Protein AF-A0A371E617-F1 (afdb_monomer)

Structure (mmCIF, N/CA/C/O backbone):
data_AF-A0A371E617-F1
#
_entry.id   AF-A0A371E617-F1
#
loop_
_atom_site.group_PDB
_atom_site.id
_atom_site.type_symbol
_atom_site.label_atom_id
_atom_site.label_alt_id
_atom_site.label_comp_id
_atom_site.label_asym_id
_atom_site.label_entity_id
_atom_site.label_seq_id
_atom_site.pdbx_PDB_ins_code
_atom_site.Cartn_x
_atom_site.Cartn_y
_atom_site.Cartn_z
_atom_site.occupancy
_atom_site.B_iso_or_equiv
_atom_site.auth_seq_id
_atom_site.auth_comp_id
_atom_site.auth_asym_id
_atom_site.auth_atom_id
_atom_site.pdbx_PDB_model_num
ATOM 1 N N . MET A 1 1 ? -6.688 -4.115 10.488 1.00 27.88 1 MET A N 1
ATOM 2 C CA . MET A 1 1 ? -8.108 -4.407 10.245 1.00 27.88 1 MET A CA 1
ATOM 3 C C . MET A 1 1 ? -8.834 -4.242 11.577 1.00 27.88 1 MET A C 1
ATOM 5 O O . MET A 1 1 ? -8.619 -5.060 12.450 1.00 27.88 1 MET A O 1
ATOM 9 N N . ILE A 1 2 ? -9.616 -3.176 11.785 1.00 31.02 2 ILE A N 1
ATOM 10 C CA . ILE A 1 2 ? -10.783 -3.305 12.673 1.00 31.02 2 ILE A CA 1
ATOM 11 C C . ILE A 1 2 ? -11.879 -3.696 11.700 1.00 31.02 2 ILE A C 1
ATOM 13 O O . ILE A 1 2 ? -12.587 -2.852 11.160 1.00 31.02 2 ILE A O 1
ATOM 17 N N . ALA A 1 3 ? -11.879 -4.974 11.326 1.00 32.50 3 ALA A N 1
ATOM 18 C CA . ALA A 1 3 ? -13.060 -5.527 10.713 1.00 32.50 3 ALA A CA 1
ATOM 19 C C . ALA A 1 3 ? -14.080 -5.504 11.842 1.00 32.50 3 ALA A C 1
ATOM 21 O O . ALA A 1 3 ? -13.987 -6.278 12.791 1.00 32.50 3 ALA A O 1
ATOM 22 N N . LEU A 1 4 ? -15.051 -4.603 11.740 1.00 39.31 4 LEU A N 1
ATOM 23 C CA . LEU A 1 4 ? -16.402 -5.047 12.024 1.00 39.31 4 LEU A CA 1
ATOM 24 C C . LEU A 1 4 ? -16.616 -6.200 11.053 1.00 39.31 4 LEU A C 1
ATOM 26 O O . LEU A 1 4 ? -16.838 -5.987 9.863 1.00 39.31 4 LEU A O 1
ATOM 30 N N . ILE A 1 5 ? -16.345 -7.411 11.536 1.00 36.19 5 ILE A N 1
ATOM 31 C CA . ILE A 1 5 ? -16.699 -8.618 10.821 1.00 36.19 5 ILE A CA 1
ATOM 32 C C . ILE A 1 5 ? -18.219 -8.544 10.785 1.00 36.19 5 ILE A C 1
ATOM 34 O O . ILE A 1 5 ? -18.868 -8.790 11.803 1.00 36.19 5 ILE A O 1
ATOM 38 N N . ASP A 1 6 ? -18.782 -8.145 9.648 1.00 40.84 6 ASP A N 1
ATOM 39 C CA . ASP A 1 6 ? -20.159 -8.493 9.334 1.00 40.84 6 ASP A CA 1
ATOM 40 C C . ASP A 1 6 ? -20.170 -10.015 9.176 1.00 40.84 6 ASP A C 1
ATOM 42 O O . ASP A 1 6 ? -19.957 -10.575 8.104 1.00 40.84 6 ASP A O 1
ATOM 46 N N . SER A 1 7 ? -20.209 -10.697 10.318 1.00 41.19 7 SER A N 1
ATOM 47 C CA . SER A 1 7 ? -20.079 -12.148 10.420 1.00 41.19 7 SER A CA 1
ATOM 48 C C . SER A 1 7 ? -21.397 -12.845 10.099 1.00 41.19 7 SER A C 1
ATOM 50 O O . SER A 1 7 ? -21.484 -14.063 10.233 1.00 41.19 7 SER A O 1
ATOM 52 N N . GLY A 1 8 ? -22.443 -12.083 9.749 1.00 41.62 8 GLY A N 1
ATOM 53 C CA . GLY A 1 8 ? -23.817 -12.566 9.813 1.00 41.62 8 GLY A CA 1
ATOM 54 C C . GLY A 1 8 ? -24.224 -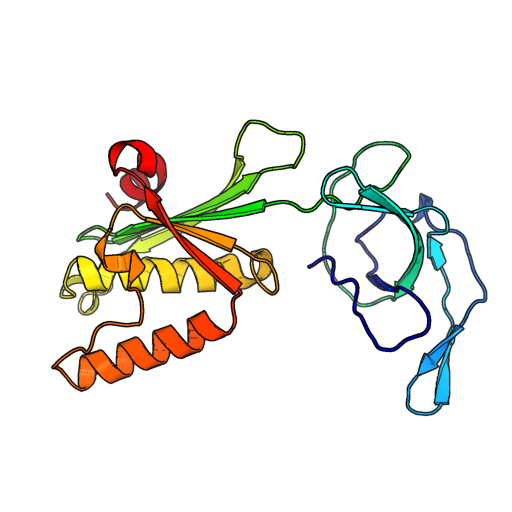13.002 11.227 1.00 41.62 8 GLY A C 1
ATOM 55 O O . GLY A 1 8 ? -25.240 -13.675 11.373 1.00 41.62 8 GLY A O 1
ATOM 56 N N . ALA A 1 9 ? -23.434 -12.673 12.260 1.00 49.09 9 ALA A N 1
ATOM 57 C CA . ALA A 1 9 ? -23.761 -12.955 13.648 1.00 49.09 9 ALA A CA 1
ATOM 58 C C . ALA A 1 9 ? -24.529 -11.781 14.257 1.00 49.09 9 ALA A C 1
ATOM 60 O O . ALA A 1 9 ? -24.217 -10.618 14.004 1.00 49.09 9 ALA A O 1
ATOM 61 N N . ASP A 1 10 ? -25.465 -12.095 15.149 1.00 54.47 10 ASP A N 1
ATOM 62 C CA . ASP A 1 10 ? -26.293 -11.120 15.869 1.00 54.47 10 ASP A CA 1
ATOM 63 C C . ASP A 1 10 ? -25.495 -10.173 16.803 1.00 54.47 10 ASP A C 1
ATOM 65 O O . ASP A 1 10 ? -26.081 -9.337 17.493 1.00 54.47 10 ASP A O 1
ATOM 69 N N . ILE A 1 11 ? -24.160 -10.309 16.886 1.00 62.66 11 ILE A N 1
ATOM 70 C CA . ILE A 1 11 ? -23.292 -9.636 17.864 1.00 62.66 11 ILE A CA 1
ATOM 71 C C . ILE A 1 11 ? -21.967 -9.182 17.225 1.00 62.66 11 ILE A C 1
ATOM 73 O O . ILE A 1 11 ? -21.301 -9.944 16.527 1.00 62.66 11 ILE A O 1
ATOM 77 N N . ASN A 1 12 ? -21.532 -7.954 17.544 1.00 66.44 12 ASN A N 1
ATOM 78 C CA . ASN A 1 12 ? -20.222 -7.430 17.144 1.00 66.44 12 ASN A CA 1
ATOM 79 C C . ASN A 1 12 ? -19.090 -8.051 17.982 1.00 66.44 12 ASN A C 1
ATOM 81 O O . ASN A 1 12 ? -19.120 -7.995 19.214 1.00 66.44 12 ASN A O 1
ATOM 85 N N . CYS A 1 13 ? -18.045 -8.559 17.329 1.00 65.81 13 CYS A N 1
ATOM 86 C CA . CYS A 1 13 ? -16.904 -9.213 17.979 1.00 65.81 13 CYS A CA 1
ATOM 87 C C . CYS A 1 13 ? -15.601 -8.408 17.814 1.00 65.81 13 CYS A C 1
ATOM 89 O O . CYS A 1 13 ? -15.377 -7.784 16.779 1.00 65.81 13 CYS A O 1
ATOM 91 N N . ILE A 1 14 ? -14.732 -8.440 18.828 1.00 67.56 14 ILE A N 1
ATOM 92 C CA . ILE A 1 14 ? -13.380 -7.856 18.844 1.00 67.56 14 ILE A CA 1
ATOM 93 C C . ILE A 1 14 ? -12.396 -8.927 19.317 1.00 67.56 14 ILE A C 1
ATOM 95 O O . ILE A 1 14 ? -12.681 -9.674 20.250 1.00 67.56 14 ILE A O 1
ATOM 99 N N . GLN A 1 15 ? -11.219 -8.977 18.700 1.00 60.12 15 GLN A N 1
ATOM 100 C CA . GLN A 1 15 ? -10.139 -9.874 19.107 1.00 60.12 15 GLN A CA 1
ATOM 101 C C . GLN A 1 15 ? -9.426 -9.431 20.394 1.00 60.12 15 GLN A C 1
ATOM 103 O O . GLN A 1 15 ? -9.294 -8.240 20.700 1.00 60.12 15 GLN A O 1
ATOM 108 N N . GLU A 1 16 ? -8.930 -10.407 21.151 1.00 53.91 16 GLU A N 1
ATOM 109 C CA . GLU A 1 16 ? -8.138 -10.159 22.355 1.00 53.91 16 GLU A CA 1
ATOM 110 C C . GLU A 1 16 ? -6.816 -9.440 22.040 1.00 53.91 16 GLU A C 1
ATOM 112 O O . GLU A 1 16 ? -6.147 -9.728 21.053 1.00 53.91 16 GLU A O 1
ATOM 117 N N . GLY A 1 17 ? -6.438 -8.475 22.887 1.00 50.47 17 GLY A N 1
ATOM 118 C CA . GLY A 1 17 ? -5.237 -7.648 22.705 1.00 50.47 17 GLY A CA 1
ATOM 119 C C . GLY A 1 17 ? -5.492 -6.286 22.052 1.00 50.47 17 GLY A C 1
ATOM 120 O O . GLY A 1 17 ? -4.670 -5.383 22.207 1.00 50.47 17 GLY A O 1
ATOM 121 N N . LEU A 1 18 ? -6.664 -6.089 21.432 1.00 54.03 18 LEU A N 1
ATOM 122 C CA . LEU A 1 18 ? -7.056 -4.802 20.844 1.00 54.03 18 LEU A CA 1
ATOM 123 C C . LEU A 1 18 ? -7.475 -3.755 21.879 1.00 54.03 18 LEU A C 1
ATOM 125 O O . LEU A 1 18 ? -7.510 -2.564 21.584 1.00 54.03 18 LEU A O 1
ATOM 129 N N . ILE A 1 19 ? -7.852 -4.166 23.083 1.00 59.84 19 ILE A N 1
ATOM 130 C CA . ILE A 1 19 ? -8.318 -3.269 24.141 1.00 59.84 19 ILE A CA 1
ATOM 131 C C . ILE A 1 19 ? -7.817 -3.827 25.475 1.00 59.84 19 ILE A C 1
ATOM 133 O O . ILE A 1 19 ? -7.940 -5.033 25.699 1.00 59.84 19 ILE A O 1
ATOM 137 N N . PRO A 1 20 ? -7.275 -2.999 26.388 1.00 62.50 20 PRO A N 1
ATOM 138 C CA . PRO A 1 20 ? -6.893 -3.470 27.713 1.00 62.50 20 PRO A CA 1
ATOM 139 C C . PRO A 1 20 ? -8.068 -4.126 28.452 1.00 62.50 20 PRO A C 1
ATOM 141 O O . PRO A 1 20 ? -9.158 -3.557 28.519 1.00 62.50 20 PRO A O 1
ATOM 144 N N . THR A 1 21 ? -7.826 -5.278 29.080 1.00 63.72 21 THR A N 1
ATOM 145 C CA . THR A 1 21 ? -8.848 -6.095 29.768 1.00 63.72 21 THR A CA 1
ATOM 146 C C . THR A 1 21 ? -9.665 -5.327 30.814 1.00 63.72 21 THR A C 1
ATOM 148 O O . THR A 1 21 ? -10.822 -5.653 31.042 1.00 63.72 21 THR A O 1
ATOM 151 N N . LYS A 1 22 ? -9.119 -4.245 31.387 1.00 70.44 22 LYS A N 1
ATOM 152 C CA . LYS A 1 22 ? -9.810 -3.353 32.341 1.00 70.44 22 LYS A CA 1
ATOM 153 C C . LYS A 1 22 ? -11.066 -2.650 31.800 1.00 70.44 22 LYS A C 1
ATOM 155 O O . LYS A 1 22 ? -11.828 -2.116 32.595 1.00 70.44 22 LYS A O 1
ATOM 160 N N . TYR A 1 23 ? -11.228 -2.559 30.479 1.00 67.69 23 TYR A N 1
ATOM 161 C CA . TYR A 1 23 ? -12.416 -1.964 29.855 1.00 67.69 23 TYR A CA 1
ATOM 162 C C . TYR A 1 23 ? -13.500 -3.002 29.553 1.00 67.69 23 TYR A C 1
ATOM 164 O O . TYR A 1 23 ? -14.603 -2.632 29.158 1.00 67.69 23 TYR A O 1
ATOM 172 N N . TYR A 1 24 ? -13.185 -4.285 29.726 1.00 72.62 24 TYR A N 1
ATOM 173 C CA . TYR A 1 24 ? -14.146 -5.356 29.575 1.00 72.62 24 TYR A CA 1
ATOM 174 C C . TYR A 1 24 ? -14.818 -5.665 30.909 1.00 72.62 24 TYR A C 1
ATOM 176 O O . TYR A 1 24 ? -14.196 -5.660 31.970 1.00 72.62 24 TYR A O 1
ATOM 184 N N . GLU A 1 25 ? -16.093 -6.002 30.826 1.00 79.44 25 GLU A N 1
ATOM 185 C CA . GLU A 1 25 ? -16.887 -6.543 31.915 1.00 79.44 25 GLU A CA 1
ATOM 186 C C . GLU A 1 25 ? -17.079 -8.043 31.679 1.00 79.44 25 GLU A C 1
ATOM 188 O O . GLU A 1 25 ? -17.172 -8.501 30.535 1.00 79.44 25 GLU A O 1
ATOM 193 N N . LYS A 1 26 ? -17.115 -8.829 32.761 1.00 76.25 26 LYS A N 1
ATOM 194 C CA . LYS A 1 26 ? -17.448 -10.253 32.653 1.00 76.25 26 LYS A CA 1
ATOM 195 C C . LYS A 1 26 ? -18.879 -10.392 32.152 1.00 76.25 26 LYS A C 1
ATOM 197 O O . LYS A 1 26 ? -19.773 -9.708 32.641 1.00 76.25 26 LYS A O 1
ATOM 202 N N . THR A 1 27 ? -19.094 -11.305 31.218 1.00 68.81 27 THR A N 1
ATOM 203 C CA . THR A 1 27 ? -20.429 -11.633 30.717 1.00 68.81 27 THR A CA 1
ATOM 204 C C . THR A 1 27 ? -20.641 -13.143 30.702 1.00 68.81 27 THR A C 1
ATOM 206 O O . THR A 1 27 ? -19.686 -13.913 30.758 1.00 68.81 27 THR A O 1
ATOM 209 N N . LEU A 1 28 ? -21.909 -13.549 30.672 1.00 66.38 28 LEU A N 1
ATOM 210 C CA . LEU A 1 28 ? -22.353 -14.931 30.461 1.00 66.38 28 LEU A CA 1
ATOM 211 C C . LEU A 1 28 ? -23.049 -15.095 29.101 1.00 66.38 28 LEU A C 1
ATOM 213 O O . LEU A 1 28 ? -23.661 -16.129 28.836 1.00 66.38 28 LEU A O 1
ATOM 217 N N . GLU A 1 29 ? -22.990 -14.064 28.253 1.00 65.38 29 GLU A N 1
ATOM 218 C CA . GLU A 1 29 ? -23.510 -14.116 26.891 1.00 65.38 29 GLU A CA 1
ATOM 219 C C . GLU A 1 29 ? -22.806 -15.227 26.089 1.00 65.38 29 GLU A C 1
ATOM 221 O O . GLU A 1 29 ? -21.676 -15.630 26.372 1.00 65.38 29 GLU A O 1
ATOM 226 N N . GLY A 1 30 ? -23.493 -15.773 25.092 1.00 61.84 30 GLY A N 1
ATOM 227 C CA . GLY A 1 30 ? -22.940 -16.813 24.233 1.00 61.84 30 GLY A CA 1
ATOM 228 C C . GLY A 1 30 ? -23.326 -16.564 22.788 1.00 61.84 30 GLY A C 1
ATOM 229 O O . GLY A 1 30 ? -24.453 -16.157 22.515 1.00 61.84 30 GLY A O 1
ATOM 230 N N . VAL A 1 31 ? -22.397 -16.824 21.874 1.00 60.84 31 VAL A N 1
ATOM 231 C CA . VAL A 1 31 ? -22.663 -16.820 20.430 1.00 60.84 31 VAL A CA 1
ATOM 232 C C . VAL A 1 31 ? -22.965 -18.237 19.975 1.00 60.84 31 VAL A C 1
ATOM 234 O O . VAL A 1 31 ? -22.365 -19.198 20.460 1.00 60.84 31 VAL A O 1
ATOM 237 N N . THR A 1 32 ? -23.901 -18.367 19.041 1.00 56.84 32 THR A N 1
ATOM 238 C CA . THR A 1 32 ? -24.230 -19.654 18.425 1.00 56.84 32 THR A CA 1
ATOM 239 C C . THR A 1 32 ? -23.571 -19.707 17.057 1.00 56.84 32 THR A C 1
ATOM 241 O O . THR A 1 32 ? -23.770 -18.822 16.231 1.00 56.84 32 THR A O 1
ATOM 244 N N . SER A 1 33 ? -22.752 -20.726 16.837 1.00 55.62 33 SER A N 1
ATOM 245 C CA . SER A 1 33 ? -22.128 -21.006 15.549 1.00 55.62 33 SER A CA 1
ATOM 246 C C . SER A 1 33 ? -23.172 -21.497 14.540 1.00 55.62 33 SER A C 1
ATOM 248 O O . SER A 1 33 ? -24.218 -22.025 14.917 1.00 55.62 33 SER A O 1
ATOM 250 N N . ALA A 1 34 ? -22.865 -21.399 13.245 1.00 49.88 34 ALA A N 1
ATOM 251 C CA . ALA A 1 34 ? -23.729 -21.873 12.160 1.00 49.88 34 ALA A CA 1
ATOM 252 C C . ALA A 1 34 ? -24.057 -23.381 12.242 1.00 49.88 34 ALA A C 1
ATOM 254 O O . ALA A 1 34 ? -25.063 -23.830 11.705 1.00 49.88 34 ALA A O 1
ATOM 255 N N . ASN A 1 35 ? -23.233 -24.167 12.944 1.00 59.66 35 ASN A N 1
ATOM 256 C CA . ASN A 1 35 ? -23.470 -25.589 13.227 1.00 59.66 35 ASN A CA 1
ATOM 257 C C . ASN A 1 35 ? -24.287 -25.840 14.516 1.00 59.66 35 ASN A C 1
ATOM 259 O O . ASN A 1 35 ? -24.397 -26.982 14.955 1.00 59.66 35 ASN A O 1
ATOM 263 N N . GLY A 1 36 ? -24.818 -24.790 15.150 1.00 57.03 36 GLY A N 1
ATOM 264 C CA . GLY A 1 36 ? -25.608 -24.864 16.379 1.00 57.03 36 GLY A CA 1
ATOM 265 C C . GLY A 1 36 ? -24.792 -24.984 17.670 1.00 57.03 36 GLY A C 1
ATOM 266 O O . GLY A 1 36 ? -25.382 -25.034 18.750 1.00 57.03 36 GLY A O 1
ATOM 267 N N . SER A 1 37 ? -23.454 -25.018 17.608 1.00 55.47 37 SER A N 1
ATOM 268 C CA . SER A 1 37 ? -22.633 -25.054 18.822 1.00 55.47 37 SER A CA 1
ATOM 269 C C . SER A 1 37 ? -22.621 -23.692 19.522 1.00 55.47 37 SER A C 1
ATOM 271 O O . SER A 1 37 ? -22.513 -22.645 18.884 1.00 55.47 37 SER A O 1
ATOM 273 N N . ARG A 1 38 ? -22.736 -23.690 20.855 1.00 57.94 38 ARG A N 1
ATOM 274 C CA . ARG A 1 38 ? -22.651 -22.470 21.669 1.00 57.94 38 ARG A CA 1
ATOM 275 C C . ARG A 1 38 ? -21.217 -22.234 22.117 1.00 57.94 38 ARG A C 1
ATOM 277 O O . ARG A 1 38 ? -20.626 -23.082 22.782 1.00 57.94 38 ARG A O 1
ATOM 284 N N . MET A 1 39 ? -20.684 -21.063 21.797 1.00 58.28 39 MET A N 1
ATOM 285 C CA . MET A 1 39 ? -19.437 -20.562 22.357 1.00 58.28 39 MET A CA 1
ATOM 286 C C . MET A 1 39 ? -19.759 -19.608 23.507 1.00 58.28 39 MET A C 1
ATOM 288 O O . MET A 1 39 ? -20.482 -18.627 23.330 1.00 58.28 39 MET A O 1
ATOM 292 N N . HIS A 1 40 ? -19.213 -19.899 24.688 1.00 62.47 40 HIS A N 1
ATOM 293 C CA . HIS A 1 40 ? -19.330 -19.020 25.847 1.00 62.47 40 HIS A CA 1
ATOM 294 C C . HIS A 1 40 ? -18.392 -17.825 25.708 1.00 62.47 40 HIS A C 1
ATOM 296 O O . HIS A 1 40 ? -17.176 -17.988 25.602 1.00 62.47 40 HIS A O 1
ATOM 302 N N . ILE A 1 41 ? -18.964 -16.627 25.751 1.00 67.00 41 ILE A N 1
ATOM 303 C CA . ILE A 1 41 ? -18.214 -15.380 25.788 1.00 67.00 41 ILE A CA 1
ATOM 304 C C . ILE A 1 41 ? -17.903 -15.070 27.244 1.00 67.00 41 ILE A C 1
ATOM 306 O O . ILE A 1 41 ? -18.795 -15.070 28.086 1.00 67.00 41 ILE A O 1
ATOM 310 N N . GLN A 1 42 ? -16.647 -14.758 27.541 1.00 63.91 42 GLN A N 1
ATOM 311 C CA . GLN A 1 42 ? -16.238 -14.433 28.910 1.00 63.91 42 GLN A CA 1
ATOM 312 C C . GLN A 1 42 ? -16.246 -12.928 29.195 1.00 63.91 42 GLN A C 1
ATOM 314 O O . GLN A 1 42 ? -16.420 -12.521 30.345 1.00 63.91 42 GLN A O 1
ATOM 319 N N . TYR A 1 43 ? -16.071 -12.097 28.163 1.00 71.25 43 TYR A N 1
ATOM 320 C CA . TYR A 1 43 ? -15.840 -10.663 28.310 1.00 71.25 43 TYR A CA 1
ATOM 321 C C . TYR A 1 43 ? -16.583 -9.847 27.249 1.00 71.25 43 TYR A C 1
ATOM 323 O O . TYR A 1 43 ? -16.592 -10.196 26.068 1.00 71.25 43 TYR A O 1
ATOM 331 N N . LYS A 1 44 ? -17.175 -8.729 27.673 1.00 75.75 44 LYS A N 1
ATOM 332 C CA . LYS A 1 44 ? -17.893 -7.773 26.824 1.00 75.75 44 LYS A CA 1
ATOM 333 C C . LYS A 1 44 ? -17.395 -6.360 27.084 1.00 75.75 44 LYS A C 1
ATOM 335 O O . LYS A 1 44 ? -17.117 -5.990 28.217 1.00 75.75 44 LYS A O 1
ATOM 340 N N . LEU A 1 45 ? -17.309 -5.567 26.031 1.00 78.19 45 LEU A N 1
ATOM 341 C CA . LEU A 1 45 ? -17.092 -4.133 26.057 1.00 78.19 45 LEU A CA 1
ATOM 342 C C . LEU A 1 45 ? -18.447 -3.444 25.838 1.00 78.19 45 LEU A C 1
ATOM 344 O O . LEU A 1 45 ? -18.891 -3.325 24.695 1.00 78.19 45 LEU A O 1
ATOM 348 N N . PRO A 1 46 ? -19.138 -3.010 26.902 1.00 71.31 46 PRO A N 1
ATOM 349 C CA . PRO A 1 46 ? -20.510 -2.513 26.794 1.00 71.31 46 PRO A CA 1
ATOM 350 C C . PRO A 1 46 ? -20.609 -1.083 26.249 1.00 71.31 46 PRO A C 1
ATOM 352 O O . PRO A 1 46 ? -21.681 -0.665 25.823 1.00 71.31 46 PRO A O 1
ATOM 355 N N . LYS A 1 47 ? -19.514 -0.314 26.299 1.00 73.00 47 LYS A N 1
ATOM 356 C CA . LYS A 1 47 ? -19.490 1.119 25.978 1.00 73.00 47 LYS A CA 1
ATOM 357 C C . LYS A 1 47 ? -18.382 1.426 24.977 1.00 73.00 47 LYS A C 1
ATOM 359 O O . LYS A 1 47 ? -17.323 1.922 25.356 1.00 73.00 47 LYS A O 1
ATOM 364 N N . ALA A 1 48 ? -18.627 1.131 23.704 1.00 71.75 48 ALA A N 1
ATOM 365 C CA . ALA A 1 48 ? -17.753 1.536 22.610 1.00 71.75 48 ALA A CA 1
ATOM 366 C C . ALA A 1 48 ? -18.467 2.516 21.675 1.00 71.75 48 ALA A C 1
ATOM 368 O O . ALA A 1 48 ? -19.687 2.466 21.518 1.00 71.75 48 ALA A O 1
ATOM 369 N N . LYS A 1 49 ? -17.696 3.399 21.036 1.00 71.88 49 LYS A N 1
ATOM 370 C CA . LYS A 1 49 ? -18.182 4.294 19.983 1.00 71.88 49 LYS A CA 1
ATOM 371 C C . LYS A 1 49 ? -17.412 4.027 18.698 1.00 71.88 49 LYS A C 1
ATOM 373 O O . LYS A 1 49 ? -16.181 4.052 18.691 1.00 71.88 49 LYS A O 1
ATOM 378 N N . ILE A 1 50 ? -18.138 3.798 17.610 1.00 66.12 50 ILE A N 1
ATOM 379 C CA . ILE A 1 50 ? -17.570 3.767 16.260 1.00 66.12 50 ILE A CA 1
ATOM 380 C C . ILE A 1 50 ? -17.887 5.105 15.610 1.00 66.12 50 ILE A C 1
ATOM 382 O O . ILE A 1 50 ? -19.061 5.466 15.525 1.00 66.12 50 ILE A O 1
ATOM 386 N N . CYS A 1 51 ? -16.867 5.829 15.150 1.00 62.66 51 CYS A N 1
ATOM 387 C CA . CYS A 1 51 ? -17.043 7.153 14.563 1.00 62.66 51 CYS A CA 1
ATOM 388 C C . CYS A 1 51 ? -16.569 7.197 13.102 1.00 62.66 51 CYS A C 1
ATOM 390 O O . CYS A 1 51 ? -15.498 6.692 12.768 1.00 62.66 51 CYS A O 1
ATOM 392 N N . LYS A 1 52 ? -17.354 7.838 12.228 1.00 55.28 52 LYS A N 1
ATOM 393 C CA . LYS A 1 52 ? -16.998 8.154 10.836 1.00 55.28 52 LYS A CA 1
ATOM 394 C C . LYS A 1 52 ? -17.539 9.535 10.470 1.00 55.28 52 LYS A C 1
ATOM 396 O O . LYS A 1 52 ? -18.735 9.769 10.593 1.00 55.28 52 LYS A O 1
ATOM 401 N N . ASN A 1 53 ? -16.672 10.432 9.993 1.00 46.53 53 ASN A N 1
ATOM 402 C CA . ASN A 1 53 ? -17.039 11.770 9.501 1.00 46.53 53 ASN A CA 1
ATOM 403 C C . ASN A 1 53 ? -17.996 12.527 10.449 1.00 46.53 53 ASN A C 1
ATOM 405 O O . ASN A 1 53 ? -19.077 12.935 10.042 1.00 46.53 53 ASN A O 1
ATOM 409 N N . GLN A 1 54 ? -17.596 12.672 11.720 1.00 59.66 54 GLN A N 1
ATOM 410 C CA . GLN A 1 54 ? -18.357 13.301 12.822 1.00 59.66 54 GLN A CA 1
ATOM 411 C C . GLN A 1 54 ? -19.615 12.558 13.306 1.00 59.66 54 GLN A C 1
ATOM 413 O O . GLN A 1 54 ? -20.215 12.964 14.298 1.00 59.66 54 GLN A O 1
ATOM 418 N N . ILE A 1 55 ? -19.996 11.447 12.676 1.00 59.75 55 ILE A N 1
ATOM 419 C CA . ILE A 1 55 ? -21.112 10.610 13.123 1.00 59.75 55 ILE A CA 1
ATOM 420 C C . ILE A 1 55 ? -20.554 9.496 14.003 1.00 59.75 55 ILE A C 1
ATOM 422 O O . ILE A 1 55 ? -19.670 8.760 13.569 1.00 59.75 55 ILE A O 1
ATOM 426 N N . CYS A 1 56 ? -21.072 9.356 15.223 1.00 62.50 56 CYS A N 1
ATOM 427 C CA . CYS A 1 56 ? -20.666 8.310 16.159 1.00 62.50 56 CYS A CA 1
ATOM 428 C C . CYS A 1 56 ? -21.859 7.443 16.562 1.00 62.50 56 CYS A C 1
ATOM 430 O O . CYS A 1 56 ? -22.908 7.960 16.942 1.00 62.50 56 CYS A O 1
ATOM 432 N N . PHE A 1 57 ? -21.664 6.128 16.548 1.00 73.00 57 PHE A N 1
ATOM 433 C CA . PHE A 1 57 ? -22.650 5.154 17.002 1.00 73.00 57 PHE A CA 1
ATOM 434 C C . PHE A 1 57 ? -22.132 4.441 18.242 1.00 73.00 57 PHE A C 1
ATOM 436 O O . PHE A 1 57 ? -21.015 3.916 18.244 1.00 73.00 57 PHE A O 1
ATOM 443 N N . ASN A 1 58 ? -22.951 4.416 19.292 1.00 74.88 58 ASN A N 1
ATOM 444 C CA . ASN A 1 58 ? -22.688 3.577 20.451 1.00 74.88 58 ASN A CA 1
ATOM 445 C C . ASN A 1 58 ? -22.944 2.121 20.065 1.00 74.88 58 ASN A C 1
ATOM 447 O O . ASN A 1 58 ? -23.998 1.798 19.522 1.00 74.88 58 ASN A O 1
ATOM 451 N N . THR A 1 59 ? -22.003 1.246 20.380 1.00 72.88 59 THR A N 1
ATOM 452 C CA . THR A 1 59 ? -22.175 -0.191 20.214 1.00 72.88 59 THR A CA 1
ATOM 453 C C . THR A 1 59 ? -21.479 -0.944 21.340 1.00 72.88 59 THR A C 1
ATOM 455 O O . THR A 1 59 ? -20.621 -0.399 22.041 1.00 72.88 59 THR A O 1
ATOM 458 N N . ALA A 1 60 ? -21.860 -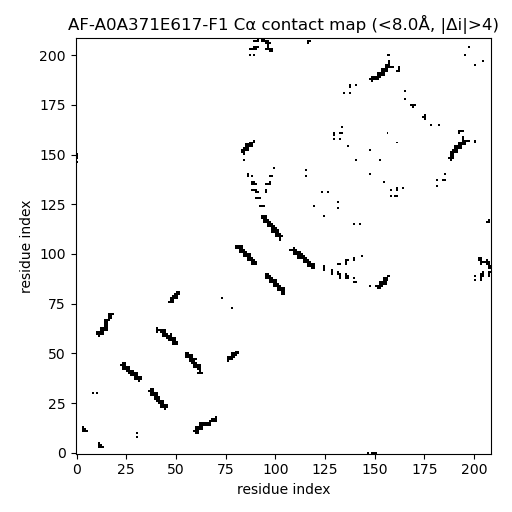2.203 21.515 1.00 70.56 60 ALA A N 1
ATOM 459 C CA . ALA A 1 60 ? -21.181 -3.126 22.404 1.00 70.56 60 ALA A CA 1
ATOM 460 C C . ALA A 1 60 ? -20.441 -4.170 21.575 1.00 70.56 60 ALA A C 1
ATOM 462 O O . ALA A 1 60 ? -20.911 -4.579 20.514 1.00 70.56 60 ALA A O 1
ATOM 463 N N . PHE A 1 61 ? -19.306 -4.616 22.093 1.00 71.69 61 PHE A N 1
ATOM 464 C CA . PHE A 1 61 ? -18.507 -5.650 21.464 1.00 71.69 61 PHE A CA 1
ATOM 465 C C . PHE A 1 61 ? -18.226 -6.787 22.424 1.00 71.69 61 PHE A C 1
ATOM 467 O O . PHE A 1 61 ? -18.098 -6.592 23.628 1.00 71.69 61 PHE A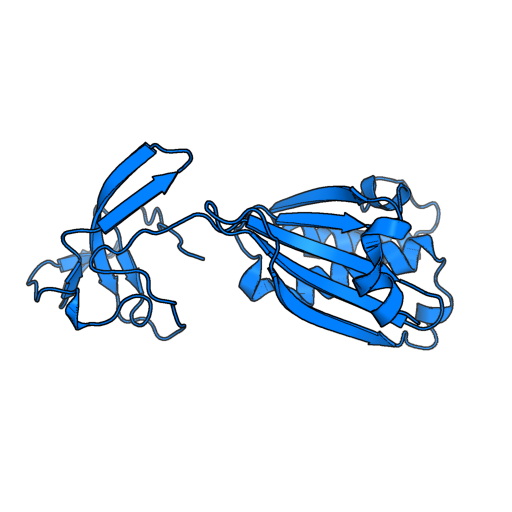 O 1
ATOM 474 N N . VAL A 1 62 ? -18.078 -7.974 21.876 1.00 69.00 62 VAL A N 1
ATOM 475 C CA . VAL A 1 62 ? -17.725 -9.183 22.599 1.00 69.00 62 VAL A CA 1
ATOM 476 C C . VAL A 1 62 ? -16.275 -9.549 22.316 1.00 69.00 62 VAL A C 1
ATOM 478 O O . VAL A 1 62 ? -15.829 -9.458 21.176 1.00 69.00 62 VAL A O 1
ATOM 481 N N . LEU A 1 63 ? -15.540 -9.972 23.344 1.00 62.94 63 LEU A N 1
ATOM 482 C CA . LEU A 1 63 ? -14.175 -10.457 23.183 1.00 62.94 63 LEU A CA 1
ATOM 483 C C . LEU A 1 63 ? -14.171 -11.887 22.638 1.00 62.94 63 LEU A C 1
ATOM 485 O O . LEU A 1 63 ? -14.713 -12.792 23.274 1.00 62.94 63 LEU A O 1
ATOM 489 N N . VAL A 1 64 ? -13.499 -12.090 21.509 1.00 58.62 64 VAL A N 1
ATOM 490 C CA . VAL A 1 64 ? -13.196 -13.412 20.958 1.00 58.62 64 VAL A CA 1
ATOM 491 C C . VAL A 1 64 ? -11.691 -13.633 21.064 1.00 58.62 64 VAL A C 1
ATOM 493 O O . VAL A 1 64 ? -10.881 -12.875 20.530 1.00 58.62 64 VAL A O 1
ATOM 496 N N . THR A 1 65 ? -11.310 -14.656 21.816 1.00 50.09 65 THR A N 1
ATOM 497 C CA . THR A 1 65 ? -9.926 -15.066 22.053 1.00 50.09 65 THR A CA 1
ATOM 498 C C . THR A 1 65 ? -9.363 -15.767 20.818 1.00 50.09 65 THR A C 1
ATOM 500 O O . THR A 1 65 ? -9.266 -16.989 20.764 1.00 50.09 65 THR A O 1
ATOM 503 N N . GLU A 1 66 ? -8.955 -14.993 19.816 1.00 44.44 66 GLU A N 1
ATOM 504 C CA . GLU A 1 66 ? -8.043 -15.468 18.776 1.00 44.44 66 GLU A CA 1
ATOM 505 C C . GLU A 1 66 ? -6.760 -14.638 18.796 1.00 44.44 66 GLU A C 1
ATOM 507 O O . GLU A 1 66 ? -6.778 -13.411 18.857 1.00 44.44 66 GLU A O 1
ATOM 512 N N . LYS A 1 67 ? -5.627 -15.344 18.830 1.00 31.86 67 LYS A N 1
ATOM 513 C CA . LYS A 1 67 ? -4.290 -14.803 19.079 1.00 31.86 67 LYS A CA 1
ATOM 514 C C . LYS A 1 67 ? -3.892 -13.758 18.021 1.00 31.86 67 LYS A C 1
ATOM 516 O O . LYS A 1 67 ? -3.584 -14.145 16.898 1.00 31.86 67 LYS A O 1
ATOM 521 N N . GLY A 1 68 ? -3.733 -12.488 18.414 1.00 27.45 68 GLY A N 1
ATOM 522 C CA . GLY A 1 68 ? -2.761 -11.580 17.784 1.00 27.45 68 GLY A CA 1
ATOM 523 C C . GLY A 1 68 ? -3.135 -10.093 17.627 1.00 27.45 68 GLY A C 1
ATOM 524 O O . GLY A 1 68 ? -4.110 -9.763 16.968 1.00 27.45 68 GLY A O 1
ATOM 525 N N . LEU A 1 69 ? -2.195 -9.240 18.076 1.00 27.34 69 LEU A N 1
ATOM 526 C CA . LEU A 1 69 ? -1.880 -7.842 17.686 1.00 27.34 69 LEU A CA 1
ATOM 527 C C . LEU A 1 69 ? -2.510 -6.649 18.457 1.00 27.34 69 LEU A C 1
ATOM 529 O O . LEU A 1 69 ? -3.599 -6.704 19.012 1.00 27.34 69 LEU A O 1
ATOM 533 N N . VAL A 1 70 ? -1.704 -5.574 18.515 1.00 26.66 70 VAL A N 1
ATOM 534 C CA . VAL A 1 70 ? -1.608 -4.479 19.516 1.00 26.66 70 VAL A CA 1
ATOM 535 C C . VAL A 1 70 ? -2.405 -3.216 19.132 1.00 26.66 70 VAL A C 1
ATOM 537 O O . VAL A 1 70 ? -2.529 -2.908 17.948 1.00 26.66 70 VAL A O 1
ATOM 540 N N . THR A 1 71 ? -2.848 -2.423 20.121 1.00 29.31 71 THR A N 1
ATOM 541 C CA . THR A 1 71 ? -3.437 -1.073 19.940 1.00 29.31 71 THR A CA 1
ATOM 542 C C . THR A 1 71 ? -2.850 -0.004 20.871 1.00 29.31 71 THR A C 1
ATOM 544 O O . THR A 1 71 ? -2.287 -0.297 21.928 1.00 29.31 71 THR A O 1
ATOM 547 N N . GLU A 1 72 ? -3.007 1.261 20.464 1.00 29.95 72 GLU A N 1
ATOM 548 C CA . GLU A 1 72 ? -2.557 2.465 21.170 1.00 29.95 72 GLU A CA 1
ATOM 549 C C . GLU A 1 72 ? -3.739 3.233 21.806 1.00 29.95 72 GLU A C 1
ATOM 551 O O . GLU A 1 72 ? -4.880 3.171 21.354 1.00 29.95 72 GLU A O 1
ATOM 556 N N . LYS A 1 73 ? -3.455 3.923 22.915 1.00 31.95 73 LYS A N 1
ATOM 557 C CA . LYS A 1 73 ? -4.391 4.461 23.917 1.00 31.95 73 LYS A CA 1
ATOM 558 C C . LYS A 1 73 ? -4.811 5.906 23.619 1.00 31.95 73 LYS A C 1
ATOM 560 O O . LYS A 1 73 ? -3.942 6.764 23.521 1.00 31.95 73 LYS A O 1
ATOM 565 N N . VAL A 1 74 ? -6.108 6.225 23.716 1.00 32.47 74 VAL A N 1
ATOM 566 C CA . VAL A 1 74 ? -6.576 7.604 23.981 1.00 32.47 74 VAL A CA 1
ATOM 567 C C . VAL A 1 74 ? -7.693 7.597 25.039 1.00 32.47 74 VAL A C 1
ATOM 569 O O . VAL A 1 74 ? -8.833 7.279 24.749 1.00 32.47 74 VAL A O 1
ATOM 572 N N . GLY A 1 75 ? -7.381 7.963 26.290 1.00 41.75 75 GLY A N 1
ATOM 573 C CA . GLY A 1 75 ? -8.390 8.326 27.308 1.00 41.75 75 GLY A CA 1
ATOM 574 C C . GLY A 1 75 ? -9.198 7.204 28.006 1.00 41.75 75 GLY A C 1
ATOM 575 O O . GLY A 1 75 ? -8.737 6.071 28.175 1.00 41.75 75 GLY A O 1
ATOM 576 N N . LYS A 1 76 ? -10.380 7.586 28.537 1.00 35.34 76 LYS A N 1
ATOM 577 C CA . LYS A 1 76 ? -11.364 6.728 29.250 1.00 35.34 76 LYS A CA 1
ATOM 578 C C . LYS A 1 76 ? -12.446 6.140 28.325 1.00 35.34 76 LYS A C 1
ATOM 580 O O . LYS A 1 76 ? -13.175 5.258 28.764 1.00 35.34 76 LYS A O 1
ATOM 585 N N . GLU A 1 77 ? -12.530 6.605 27.083 1.00 40.12 77 GLU A N 1
ATOM 586 C CA . GLU A 1 77 ? -13.429 6.106 26.038 1.00 40.12 77 GLU A CA 1
ATOM 587 C C . GLU A 1 77 ? -12.587 5.460 24.930 1.00 40.12 77 GLU A C 1
ATOM 589 O O . GLU A 1 77 ? -11.508 5.955 24.616 1.00 40.12 77 GLU A O 1
ATOM 594 N N . ILE A 1 78 ? -13.049 4.350 24.353 1.00 43.88 78 ILE A N 1
ATOM 595 C CA . ILE A 1 78 ? -12.356 3.682 23.244 1.00 43.88 78 ILE A CA 1
ATOM 596 C C . ILE A 1 78 ? -13.059 4.087 21.957 1.00 43.88 78 ILE A C 1
ATOM 598 O O . ILE A 1 78 ? -14.155 3.607 21.661 1.00 43.88 78 ILE A O 1
ATOM 602 N N . CYS A 1 79 ? -12.428 4.998 21.224 1.00 38.44 79 CYS A N 1
ATOM 603 C CA . CYS A 1 79 ? -12.886 5.444 19.918 1.00 38.44 79 CYS A CA 1
ATOM 604 C C . CYS A 1 79 ? -12.089 4.717 18.838 1.00 38.44 79 CYS A C 1
ATOM 606 O O . CYS A 1 79 ? -10.865 4.827 18.773 1.00 38.44 79 CYS A O 1
ATOM 608 N N . PHE A 1 80 ? -12.790 3.983 17.977 1.00 47.97 80 PHE A N 1
ATOM 609 C CA . PHE A 1 80 ? -12.203 3.452 16.755 1.00 47.97 80 PHE A CA 1
ATOM 610 C C . PHE A 1 80 ? -12.264 4.534 15.681 1.00 47.97 80 PHE A C 1
ATOM 612 O O . PHE A 1 80 ? -13.324 4.801 15.116 1.00 47.97 80 PHE A O 1
ATOM 619 N N . GLU A 1 81 ? -11.132 5.187 15.437 1.00 50.59 81 GLU A N 1
ATOM 620 C CA . GLU A 1 81 ? -10.987 6.177 14.374 1.00 50.59 81 GLU A CA 1
ATOM 621 C C . GLU A 1 81 ? -10.429 5.529 13.101 1.00 50.59 81 GLU A C 1
ATOM 623 O O . GLU A 1 81 ? -9.482 4.738 13.139 1.00 50.59 81 GLU A O 1
ATOM 628 N N . PHE A 1 82 ? -11.022 5.866 11.953 1.00 61.16 82 PHE A N 1
ATOM 629 C CA . PHE A 1 82 ? -10.497 5.464 10.652 1.00 61.16 82 PHE A CA 1
ATOM 630 C C . PHE A 1 82 ? -9.188 6.208 10.383 1.00 61.16 82 PHE A C 1
ATOM 632 O O . PHE A 1 82 ? -9.181 7.412 10.157 1.00 61.16 82 PHE A O 1
ATOM 639 N N . ILE A 1 83 ? -8.076 5.476 10.418 1.00 73.75 83 ILE A N 1
ATOM 640 C CA . ILE A 1 83 ? -6.751 6.006 10.094 1.00 73.75 83 ILE A CA 1
ATOM 641 C C . ILE A 1 83 ? -6.535 5.873 8.588 1.00 73.75 83 ILE A C 1
ATOM 643 O O . ILE A 1 83 ? -6.518 4.753 8.067 1.00 73.75 83 ILE A O 1
ATOM 647 N N . GLU A 1 84 ? -6.320 6.996 7.908 1.00 81.38 84 GLU A N 1
ATOM 648 C CA . GLU A 1 84 ? -5.965 6.998 6.490 1.00 81.38 84 GLU A CA 1
ATOM 649 C C . GLU A 1 84 ? -4.567 6.408 6.311 1.00 81.38 84 GLU A C 1
ATOM 651 O O . GLU A 1 84 ? -3.647 6.702 7.082 1.00 81.38 84 GLU A O 1
ATOM 656 N N . ARG A 1 85 ? -4.409 5.554 5.298 1.00 86.88 85 ARG A N 1
ATOM 657 C CA . ARG A 1 85 ? -3.137 4.920 4.949 1.00 86.88 85 ARG A CA 1
ATOM 658 C C . ARG A 1 85 ? -2.722 5.384 3.568 1.00 86.88 85 ARG A C 1
ATOM 660 O O . ARG A 1 85 ? -3.513 5.310 2.628 1.00 86.88 85 ARG A O 1
ATOM 667 N N . MET A 1 86 ? -1.483 5.846 3.464 1.00 93.19 86 MET A N 1
ATOM 668 C CA . MET A 1 86 ? -0.897 6.281 2.204 1.00 93.19 8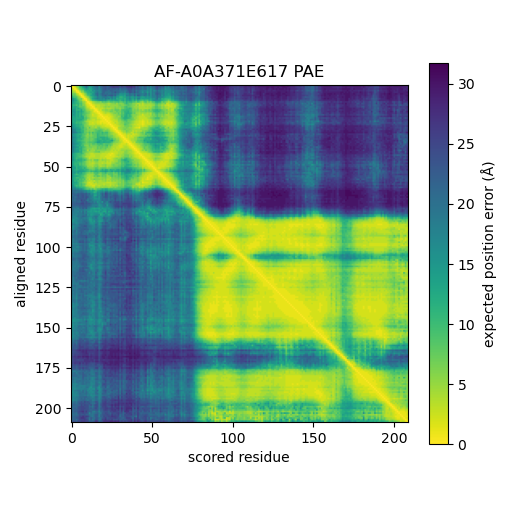6 MET A CA 1
ATOM 669 C C . MET A 1 86 ? 0.424 5.554 1.992 1.00 93.19 86 MET A C 1
ATOM 671 O O . MET A 1 86 ? 1.192 5.383 2.936 1.00 93.19 86 MET A O 1
ATOM 675 N N . ILE A 1 87 ? 0.686 5.116 0.768 1.00 94.19 87 ILE A N 1
ATOM 676 C CA . ILE A 1 87 ? 1.982 4.574 0.370 1.00 94.19 87 ILE A CA 1
ATOM 677 C C . ILE A 1 87 ? 2.591 5.549 -0.625 1.00 94.19 87 ILE A C 1
ATOM 679 O O . ILE A 1 87 ? 1.986 5.820 -1.653 1.00 94.19 87 ILE A O 1
ATOM 683 N N . GLU A 1 88 ? 3.792 6.035 -0.355 1.00 94.56 88 GLU A N 1
ATOM 684 C CA . GLU A 1 88 ? 4.571 6.809 -1.323 1.00 94.56 88 GLU A CA 1
ATOM 685 C C . GLU A 1 88 ? 5.707 5.939 -1.845 1.00 94.56 88 GLU A C 1
ATOM 687 O O . GLU A 1 88 ? 6.379 5.272 -1.059 1.00 94.56 88 GLU A O 1
ATOM 692 N N . THR A 1 89 ? 5.901 5.902 -3.162 1.00 93.62 89 THR A N 1
ATOM 693 C CA . THR A 1 89 ? 6.910 5.042 -3.795 1.00 93.62 89 THR A CA 1
ATOM 694 C C . THR A 1 89 ? 7.712 5.781 -4.844 1.00 93.62 89 THR A C 1
ATOM 696 O O . THR A 1 89 ? 7.175 6.635 -5.551 1.00 93.62 89 THR A O 1
ATOM 699 N N . ASP A 1 90 ? 8.959 5.356 -5.008 1.00 90.25 90 ASP A N 1
ATOM 700 C CA . ASP A 1 90 ? 9.848 5.800 -6.070 1.00 90.25 90 ASP A CA 1
ATOM 701 C C . ASP A 1 90 ? 10.786 4.661 -6.514 1.00 90.25 90 ASP A C 1
ATOM 703 O O . ASP A 1 90 ? 10.926 3.622 -5.853 1.00 90.25 90 ASP A O 1
ATOM 707 N N . ALA A 1 91 ? 11.397 4.827 -7.679 1.00 90.62 91 ALA A N 1
ATOM 708 C CA . ALA A 1 91 ? 12.350 3.909 -8.265 1.00 90.62 91 ALA A CA 1
ATOM 709 C C . ALA A 1 91 ? 13.414 4.658 -9.068 1.00 90.62 91 ALA A C 1
ATOM 711 O O . ALA A 1 91 ? 13.106 5.430 -9.975 1.00 90.62 91 ALA A O 1
ATOM 712 N N . SER A 1 92 ? 14.671 4.304 -8.817 1.00 91.19 92 SER A N 1
ATOM 713 C CA . SER A 1 92 ? 15.831 4.762 -9.573 1.00 91.19 92 SER A CA 1
ATOM 714 C C . SER A 1 92 ? 16.388 3.642 -10.450 1.00 91.19 92 SER A C 1
ATOM 716 O O . SER A 1 92 ? 15.853 2.526 -10.526 1.00 91.19 92 SER A O 1
ATOM 718 N N . ASP A 1 93 ? 17.517 3.914 -11.104 1.00 89.69 93 ASP A N 1
ATOM 719 C CA . ASP A 1 93 ? 18.232 2.882 -11.838 1.00 89.69 93 ASP A CA 1
ATOM 720 C C . ASP A 1 93 ? 18.887 1.818 -10.956 1.00 89.69 93 ASP A C 1
ATOM 722 O O . ASP A 1 93 ? 19.047 0.683 -11.417 1.00 89.69 93 ASP A O 1
ATOM 726 N N . ILE A 1 94 ? 19.183 2.159 -9.699 1.00 90.31 94 ILE A N 1
ATOM 727 C CA . ILE A 1 94 ? 19.905 1.326 -8.731 1.00 90.31 94 ILE A CA 1
ATOM 728 C C . ILE A 1 94 ? 18.928 0.491 -7.899 1.00 90.31 94 ILE A C 1
ATOM 730 O O . ILE A 1 94 ? 19.135 -0.712 -7.713 1.00 90.31 94 ILE A O 1
ATOM 734 N N . GLY A 1 95 ? 17.835 1.100 -7.439 1.00 93.12 95 GLY A N 1
ATOM 735 C CA . GLY A 1 95 ? 16.910 0.461 -6.511 1.00 93.12 95 GLY A CA 1
ATOM 736 C C . GLY A 1 95 ? 15.527 1.098 -6.469 1.00 93.12 95 GLY A C 1
ATOM 737 O O . GLY A 1 95 ? 15.155 1.911 -7.317 1.00 93.12 95 GLY A O 1
ATOM 738 N N . TYR A 1 96 ? 14.754 0.692 -5.470 1.00 94.12 96 TYR A N 1
ATOM 739 C CA . TYR A 1 96 ? 13.444 1.247 -5.159 1.00 94.12 96 TYR A CA 1
ATOM 740 C C . TYR A 1 96 ? 13.348 1.655 -3.699 1.00 94.12 96 TYR A C 1
ATOM 742 O O . TYR A 1 96 ? 14.048 1.118 -2.838 1.00 94.12 96 TYR A O 1
ATOM 750 N N . GLY A 1 97 ? 12.409 2.554 -3.440 1.00 93.31 97 GLY A N 1
ATOM 751 C CA . GLY A 1 97 ? 12.092 3.053 -2.120 1.00 93.31 97 GLY A CA 1
ATOM 752 C C . GLY A 1 97 ? 10.598 3.294 -1.990 1.00 93.31 97 GLY A C 1
ATOM 753 O O . GLY A 1 97 ? 9.906 3.617 -2.955 1.00 93.31 97 GLY A O 1
ATOM 754 N N . GLY A 1 98 ? 10.090 3.136 -0.782 1.00 93.38 98 GLY A N 1
ATOM 755 C CA . GLY A 1 98 ? 8.735 3.502 -0.454 1.00 93.38 98 GLY A CA 1
ATOM 756 C C . GLY A 1 98 ? 8.508 3.605 1.038 1.00 93.38 98 GLY A C 1
ATOM 757 O O . GLY A 1 98 ? 9.209 3.001 1.855 1.00 93.38 98 GLY A O 1
ATOM 758 N N . ILE A 1 99 ? 7.515 4.400 1.393 1.00 92.56 99 ILE A N 1
ATOM 759 C CA . ILE A 1 99 ? 7.141 4.669 2.772 1.00 92.56 99 ILE A CA 1
ATOM 760 C C . ILE A 1 99 ? 5.650 4.442 2.958 1.00 92.56 99 ILE A C 1
ATOM 762 O O . ILE A 1 99 ? 4.848 4.692 2.060 1.00 92.56 99 ILE A O 1
ATOM 766 N N . LEU A 1 100 ? 5.292 3.954 4.140 1.00 90.31 100 LEU A N 1
ATOM 767 C CA . LEU A 1 100 ? 3.916 3.857 4.592 1.00 90.31 100 LEU A CA 1
ATOM 768 C C . LEU A 1 100 ? 3.647 5.008 5.5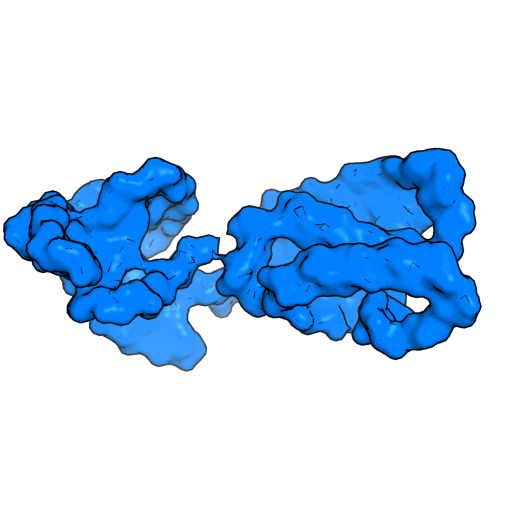55 1.00 90.31 100 LEU A C 1
ATOM 770 O O . LEU A 1 100 ? 4.187 5.024 6.663 1.00 90.31 100 LEU A O 1
ATOM 774 N N . ASN A 1 101 ? 2.773 5.917 5.150 1.00 88.19 101 ASN A N 1
ATOM 775 C CA . ASN A 1 101 ? 2.299 7.033 5.948 1.00 88.19 101 ASN A CA 1
ATOM 776 C C . ASN A 1 101 ? 0.919 6.722 6.542 1.00 88.19 101 ASN A C 1
ATOM 778 O O . ASN A 1 101 ? 0.094 6.018 5.946 1.00 88.19 101 ASN A O 1
ATOM 782 N N . GLN A 1 102 ? 0.648 7.283 7.718 1.00 85.06 102 GLN A N 1
ATOM 783 C CA . GLN A 1 102 ? -0.696 7.381 8.277 1.00 85.06 102 GLN A CA 1
ATOM 784 C C . GLN A 1 102 ? -1.085 8.818 8.567 1.00 85.06 102 GLN A C 1
ATOM 786 O O . GLN A 1 102 ? -0.250 9.638 8.949 1.00 85.06 102 GLN A O 1
ATOM 791 N N . LYS A 1 103 ? -2.383 9.086 8.475 1.00 81.56 103 LYS A N 1
ATOM 792 C CA . LYS A 1 103 ? -2.979 10.328 8.945 1.00 81.56 103 LYS A CA 1
ATOM 793 C C . LYS A 1 103 ? -4.115 10.000 9.903 1.00 81.56 103 LYS A C 1
ATOM 795 O O . LYS A 1 103 ? -5.052 9.279 9.560 1.00 81.56 103 LYS A O 1
ATOM 800 N N . LEU A 1 104 ? -3.982 10.484 11.136 1.00 76.94 104 LEU A N 1
ATOM 801 C CA . LEU A 1 104 ? -5.049 10.397 12.128 1.00 76.94 104 LEU A CA 1
ATOM 802 C C . LEU A 1 104 ? -6.115 11.456 11.803 1.00 76.94 104 LEU A C 1
ATOM 804 O O . LEU A 1 104 ? -5.737 12.550 11.378 1.00 76.94 104 LEU A O 1
ATOM 808 N N . PRO A 1 105 ? -7.408 11.196 12.063 1.00 66.12 105 PRO A N 1
ATOM 809 C CA . PRO A 1 105 ? -8.493 12.137 11.756 1.00 66.12 105 PRO A CA 1
ATOM 810 C C . PRO A 1 105 ? -8.294 13.541 12.330 1.00 66.12 105 PRO A C 1
ATOM 812 O O . PRO A 1 105 ? -8.623 14.532 11.685 1.00 66.12 105 PRO A O 1
ATOM 815 N N . ASN A 1 106 ? -7.697 13.628 13.520 1.00 68.50 106 ASN A N 1
ATOM 816 C CA . ASN A 1 106 ? -7.474 14.889 14.229 1.00 68.50 106 ASN A CA 1
ATOM 817 C C . ASN A 1 106 ? -6.065 15.471 14.009 1.00 68.50 106 ASN A C 1
ATOM 819 O O . ASN A 1 106 ? -5.681 16.435 14.670 1.00 68.50 106 ASN A O 1
ATOM 823 N N . SER A 1 107 ? -5.271 14.885 13.105 1.00 71.12 107 SER A N 1
ATOM 824 C CA . SER A 1 107 ? -3.919 15.346 12.784 1.00 71.12 107 SER A CA 1
ATOM 825 C C . SER A 1 107 ? -3.877 16.007 11.413 1.00 71.12 107 SER A C 1
ATOM 827 O O . SER A 1 107 ? -4.246 15.423 10.395 1.00 71.12 107 SER A O 1
ATOM 829 N N . LEU A 1 108 ? -3.317 17.215 11.371 1.00 75.06 108 LEU A N 1
ATOM 830 C CA . LEU A 1 108 ? -2.970 17.883 10.115 1.00 75.06 108 LEU A CA 1
ATOM 831 C C . LEU A 1 108 ? -1.702 17.303 9.472 1.00 75.06 108 LEU A C 1
ATOM 833 O O . LEU A 1 108 ? -1.442 17.567 8.302 1.00 75.06 108 LEU A O 1
ATOM 837 N N . LYS A 1 109 ? -0.906 16.534 10.225 1.00 80.12 109 LYS A N 1
ATOM 838 C CA . LYS A 1 109 ? 0.367 15.972 9.766 1.00 80.12 109 LYS A CA 1
ATOM 839 C C . LYS A 1 109 ? 0.244 14.480 9.490 1.00 80.12 109 LYS A C 1
ATOM 841 O O . LYS A 1 109 ? -0.305 13.736 10.308 1.00 80.12 109 LYS A O 1
ATOM 846 N N . GLU A 1 110 ? 0.813 14.069 8.367 1.00 86.44 110 GLU A N 1
ATOM 847 C CA . GLU A 1 110 ? 1.084 12.672 8.048 1.00 86.44 110 GLU A CA 1
ATOM 848 C C . GLU A 1 110 ? 2.290 12.185 8.863 1.00 86.44 110 GLU A C 1
ATOM 850 O O . GLU A 1 110 ? 3.208 12.952 9.165 1.00 86.44 110 GLU A O 1
ATOM 855 N N . GLN A 1 111 ? 2.266 10.917 9.263 1.00 81.69 111 GLN A N 1
ATOM 856 C CA . GLN A 1 111 ? 3.318 10.289 10.055 1.00 81.69 111 GLN A CA 1
ATOM 857 C C . GLN A 1 111 ? 3.814 9.036 9.348 1.00 81.69 111 GLN A C 1
ATOM 859 O O . GLN A 1 111 ? 3.016 8.157 9.016 1.00 81.69 111 GLN A O 1
ATOM 864 N N . VAL A 1 112 ? 5.130 8.938 9.166 1.00 83.50 112 VAL A N 1
ATOM 865 C CA . VAL A 1 112 ? 5.755 7.741 8.604 1.00 83.50 112 VAL A CA 1
ATOM 866 C C . VAL A 1 112 ? 5.714 6.618 9.634 1.00 83.50 112 VAL A C 1
ATOM 868 O O . VAL A 1 112 ? 6.119 6.795 10.781 1.00 83.50 112 VAL A O 1
ATOM 871 N N . ILE A 1 113 ? 5.241 5.451 9.213 1.00 85.31 113 ILE A N 1
ATOM 872 C CA . ILE A 1 113 ? 5.106 4.253 10.047 1.00 85.31 113 ILE A CA 1
ATOM 873 C C . ILE A 1 113 ? 6.205 3.253 9.710 1.00 85.31 113 ILE A C 1
ATOM 875 O O . ILE A 1 113 ? 6.785 2.629 10.597 1.00 85.31 113 ILE A O 1
ATOM 879 N N . LYS A 1 114 ? 6.452 3.049 8.411 1.00 87.00 114 LYS A N 1
ATOM 880 C CA . LYS A 1 114 ? 7.374 2.032 7.902 1.00 87.00 114 LYS A CA 1
ATOM 881 C C . LYS A 1 114 ? 8.074 2.524 6.646 1.00 87.00 114 LYS A C 1
ATOM 883 O O . LYS A 1 114 ? 7.498 3.260 5.849 1.00 87.00 114 LYS A O 1
ATOM 888 N N . TYR A 1 115 ? 9.291 2.032 6.465 1.00 90.25 115 TYR A N 1
ATOM 889 C CA . TYR A 1 115 ? 10.103 2.223 5.272 1.00 90.25 115 TYR A CA 1
ATOM 890 C C . TYR A 1 115 ? 10.294 0.876 4.577 1.00 90.25 115 TYR A C 1
ATOM 892 O O . TYR A 1 115 ? 10.406 -0.167 5.230 1.00 90.25 115 TYR A O 1
ATOM 900 N N . HIS A 1 116 ? 10.368 0.898 3.255 1.00 92.88 116 HIS A N 1
ATOM 901 C CA . HIS A 1 116 ? 10.797 -0.228 2.451 1.00 92.88 116 HIS A CA 1
ATOM 902 C C . HIS A 1 116 ? 11.721 0.264 1.349 1.00 92.88 116 HIS A C 1
ATOM 904 O O . HIS A 1 116 ? 11.395 1.197 0.630 1.00 92.88 116 HIS A O 1
ATOM 910 N N . LEU A 1 117 ? 12.877 -0.369 1.213 1.00 94.06 117 LEU A N 1
ATOM 911 C CA . LEU A 1 117 ? 13.819 -0.094 0.141 1.00 94.06 117 LEU A CA 1
ATOM 912 C C . LEU A 1 117 ? 14.526 -1.383 -0.259 1.00 94.06 117 LEU A C 1
ATOM 914 O O . LEU A 1 117 ? 14.535 -2.358 0.502 1.00 94.06 117 LEU A O 1
ATOM 918 N N . GLY A 1 118 ? 15.106 -1.382 -1.450 1.00 91.56 118 GLY A N 1
ATOM 919 C CA . GLY A 1 118 ? 15.864 -2.513 -1.957 1.00 91.56 118 GLY A CA 1
ATOM 920 C C . GLY A 1 118 ? 16.612 -2.182 -3.239 1.00 91.56 118 GLY A C 1
ATOM 921 O O . GLY A 1 118 ? 16.250 -1.270 -3.978 1.00 91.56 118 GLY A O 1
ATOM 922 N N . ILE A 1 119 ? 17.663 -2.952 -3.505 1.00 92.75 119 ILE A N 1
ATOM 923 C CA . ILE A 1 119 ? 18.468 -2.843 -4.724 1.00 92.75 119 ILE A CA 1
ATOM 924 C C . ILE A 1 119 ? 17.891 -3.786 -5.778 1.00 92.75 119 ILE A C 1
ATOM 926 O O . ILE A 1 119 ? 17.504 -4.918 -5.475 1.00 92.75 119 ILE A O 1
ATOM 930 N N . TRP A 1 120 ? 17.860 -3.340 -7.030 1.00 91.69 120 TRP A N 1
ATOM 931 C CA . TRP A 1 120 ? 17.417 -4.173 -8.140 1.00 91.69 120 TRP A CA 1
ATOM 932 C C . TRP A 1 120 ? 18.388 -5.320 -8.416 1.00 91.69 120 TRP A C 1
ATOM 934 O O . TRP A 1 120 ? 19.602 -5.123 -8.509 1.00 91.69 120 TRP A O 1
ATOM 944 N N . HIS A 1 121 ? 17.851 -6.511 -8.683 1.00 91.94 121 HIS A N 1
ATOM 945 C CA . HIS A 1 121 ? 18.646 -7.584 -9.279 1.00 91.94 121 HIS A CA 1
ATOM 946 C C . HIS A 1 121 ? 19.148 -7.182 -10.674 1.00 91.94 121 HIS A C 1
ATOM 948 O O . HIS A 1 121 ? 18.505 -6.400 -11.374 1.00 91.94 121 HIS A O 1
ATOM 954 N N . LEU A 1 122 ? 20.247 -7.787 -11.140 1.00 91.31 122 LEU A N 1
ATOM 955 C CA . LEU A 1 122 ? 20.852 -7.483 -12.449 1.00 91.31 122 LEU A CA 1
ATOM 956 C C . LEU A 1 122 ? 19.860 -7.562 -13.624 1.00 91.31 122 LEU A C 1
ATOM 958 O O . LEU A 1 122 ? 19.968 -6.815 -14.594 1.00 91.31 122 LEU A O 1
ATOM 962 N N . SER A 1 123 ? 18.872 -8.456 -13.550 1.00 88.94 123 SER A N 1
ATOM 963 C CA . SER A 1 123 ? 17.809 -8.566 -14.556 1.00 88.94 123 SER A CA 1
ATOM 964 C C . SER A 1 123 ? 16.773 -7.438 -14.466 1.00 88.94 123 SER A C 1
ATOM 966 O O . SER A 1 123 ? 16.249 -7.008 -15.491 1.00 88.94 123 SER A O 1
ATOM 968 N N . GLN A 1 124 ? 16.498 -6.939 -13.260 1.00 88.50 124 GLN A N 1
ATOM 969 C CA . GLN A 1 124 ? 15.551 -5.857 -12.981 1.00 88.50 124 GLN A CA 1
ATOM 970 C C . GLN A 1 124 ? 16.156 -4.479 -13.270 1.00 88.50 124 GLN A C 1
ATOM 972 O O . GLN A 1 124 ? 15.442 -3.587 -13.720 1.00 88.50 124 GLN A O 1
ATOM 977 N N . GLN A 1 125 ? 17.474 -4.313 -13.122 1.00 90.56 125 GLN A N 1
ATOM 978 C CA . GLN A 1 125 ? 18.182 -3.088 -13.518 1.00 90.56 125 GLN A CA 1
ATOM 979 C C . GLN A 1 125 ? 18.002 -2.767 -15.009 1.00 90.56 125 GLN A C 1
ATOM 981 O O . GLN A 1 125 ? 17.983 -1.601 -15.391 1.00 90.56 125 GLN A O 1
ATOM 986 N N . LYS A 1 126 ? 17.789 -3.793 -15.844 1.00 89.56 126 LYS A N 1
ATOM 987 C CA . LYS A 1 126 ? 17.525 -3.657 -17.286 1.00 89.56 126 LYS A CA 1
ATOM 988 C C . LYS A 1 126 ? 16.082 -3.269 -17.618 1.00 89.56 126 LYS A C 1
ATOM 990 O O . LYS A 1 126 ? 15.756 -3.075 -18.788 1.00 89.56 126 LYS A O 1
ATOM 995 N N . TYR A 1 127 ? 15.182 -3.220 -16.636 1.00 87.75 127 TYR A N 1
ATOM 996 C CA . TYR A 1 127 ? 13.816 -2.761 -16.870 1.00 87.75 127 TYR A CA 1
ATOM 997 C C . TYR A 1 127 ? 13.805 -1.272 -17.210 1.00 87.75 127 TYR A C 1
ATOM 999 O O . TYR A 1 127 ? 14.628 -0.505 -16.722 1.00 87.75 127 TYR A O 1
ATOM 1007 N N . SER A 1 128 ? 12.843 -0.847 -18.032 1.00 87.38 128 SER A N 1
ATOM 1008 C CA . SER A 1 128 ? 12.625 0.582 -18.249 1.00 87.38 128 SER A CA 1
ATOM 1009 C C . SER A 1 128 ? 12.235 1.264 -16.938 1.00 87.38 128 SER A C 1
ATOM 1011 O O . SER A 1 128 ? 11.587 0.646 -16.090 1.00 87.38 128 SER A O 1
ATOM 1013 N N . ILE A 1 129 ? 12.560 2.550 -16.796 1.00 86.31 129 ILE A N 1
ATOM 1014 C CA . ILE A 1 129 ? 12.235 3.329 -15.593 1.00 86.31 129 ILE A CA 1
ATOM 1015 C C . ILE A 1 129 ? 10.744 3.246 -15.234 1.00 86.31 129 ILE A C 1
ATOM 1017 O O . ILE A 1 129 ? 10.384 2.991 -14.092 1.00 86.31 129 ILE A O 1
ATOM 1021 N N . VAL A 1 130 ? 9.859 3.302 -16.235 1.00 84.38 130 VAL A N 1
ATOM 1022 C CA . VAL A 1 130 ? 8.406 3.151 -16.042 1.00 84.38 130 VAL A CA 1
ATOM 1023 C C . VAL A 1 130 ? 8.049 1.769 -15.483 1.00 84.38 130 VAL A C 1
ATOM 1025 O O . VAL A 1 130 ? 7.155 1.643 -14.650 1.00 84.38 130 VAL A O 1
ATOM 1028 N N . LYS A 1 131 ? 8.732 0.709 -15.930 1.00 86.31 131 LYS A N 1
ATOM 1029 C CA . LYS A 1 131 ? 8.518 -0.644 -15.405 1.00 86.31 131 LYS A CA 1
ATOM 1030 C C . LYS A 1 131 ? 9.065 -0.782 -13.981 1.00 86.31 131 LYS A C 1
ATOM 1032 O O . LYS A 1 131 ? 8.411 -1.441 -13.180 1.00 86.31 131 LYS A O 1
ATO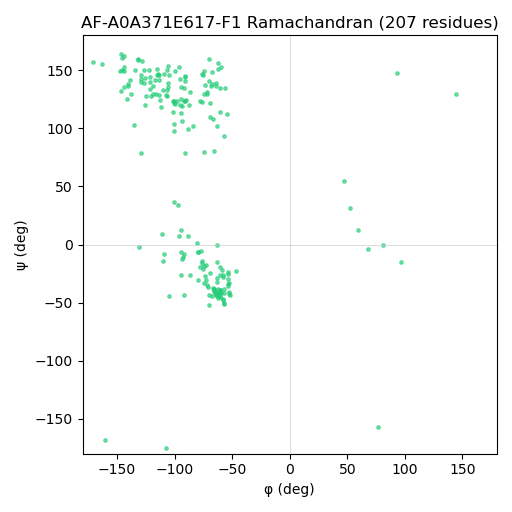M 1037 N N . LYS A 1 132 ? 10.197 -0.145 -13.659 1.00 89.31 132 LYS A N 1
ATOM 1038 C CA . LYS A 1 132 ? 10.751 -0.087 -12.294 1.00 89.31 132 LYS A CA 1
ATOM 1039 C C . LYS A 1 132 ? 9.792 0.625 -11.333 1.00 89.31 132 LYS A C 1
ATOM 1041 O O . LYS A 1 132 ? 9.463 0.055 -10.302 1.00 89.31 132 LYS A O 1
ATOM 1046 N N . GLN A 1 133 ? 9.246 1.774 -11.732 1.00 88.62 133 GLN A N 1
ATOM 1047 C CA . GLN A 1 133 ? 8.242 2.536 -10.972 1.00 88.62 133 GLN A CA 1
ATOM 1048 C C . GLN A 1 133 ? 6.953 1.738 -10.705 1.00 88.62 133 GLN A C 1
ATOM 1050 O O . GLN A 1 133 ? 6.412 1.734 -9.608 1.00 88.62 133 GLN A O 1
ATOM 1055 N N . ARG A 1 134 ? 6.451 0.980 -11.689 1.00 88.12 134 ARG A N 1
ATOM 1056 C CA . ARG A 1 134 ? 5.307 0.078 -11.440 1.00 88.12 134 ARG A CA 1
ATOM 1057 C C . ARG A 1 134 ? 5.665 -1.052 -10.485 1.00 88.12 134 ARG A C 1
ATOM 1059 O O . ARG A 1 134 ? 4.842 -1.466 -9.675 1.00 88.12 134 ARG A O 1
ATOM 1066 N N . PHE A 1 135 ? 6.876 -1.582 -10.612 1.00 90.44 135 PHE A N 1
ATOM 1067 C CA . PHE A 1 135 ? 7.311 -2.700 -9.796 1.00 90.44 135 PHE A CA 1
ATOM 1068 C C . PHE A 1 135 ? 7.576 -2.292 -8.342 1.00 90.44 135 PHE A C 1
ATOM 1070 O O . PHE A 1 135 ? 7.254 -3.065 -7.444 1.00 90.44 135 PHE A O 1
ATOM 1077 N N . SER A 1 136 ? 8.076 -1.077 -8.093 1.00 92.38 136 SER A N 1
ATOM 1078 C CA . SER A 1 136 ? 8.242 -0.545 -6.735 1.00 92.38 136 SER A CA 1
ATOM 1079 C C . SER A 1 136 ? 6.905 -0.442 -5.997 1.00 92.38 136 SER A C 1
ATOM 1081 O O . SER A 1 136 ? 6.841 -0.836 -4.834 1.00 92.38 136 SER A O 1
ATOM 1083 N N . ILE A 1 137 ? 5.822 -0.040 -6.678 1.00 92.19 137 ILE A N 1
ATOM 1084 C CA . ILE A 1 137 ? 4.457 -0.063 -6.120 1.00 92.19 137 ILE A CA 1
ATOM 1085 C C . ILE A 1 137 ? 4.078 -1.473 -5.666 1.00 92.19 137 ILE A C 1
ATOM 1087 O O . ILE A 1 137 ? 3.677 -1.663 -4.520 1.00 92.19 137 ILE A O 1
ATOM 1091 N N . VAL A 1 138 ? 4.247 -2.474 -6.537 1.00 92.44 138 VAL A N 1
ATOM 1092 C CA . VAL A 1 138 ? 3.921 -3.876 -6.220 1.00 92.44 138 VAL A CA 1
ATOM 1093 C C . VAL A 1 138 ? 4.705 -4.348 -4.995 1.00 92.44 138 VAL A C 1
ATOM 1095 O O . VAL A 1 138 ? 4.117 -4.907 -4.073 1.00 92.44 138 VAL A O 1
ATOM 1098 N N . LEU A 1 139 ? 6.012 -4.080 -4.953 1.00 94.19 139 LEU A N 1
ATOM 1099 C CA . LEU A 1 139 ? 6.878 -4.479 -3.842 1.00 94.19 139 LEU A CA 1
ATOM 1100 C C . LEU A 1 139 ? 6.489 -3.796 -2.527 1.00 94.19 139 LEU A C 1
ATOM 1102 O O . LEU A 1 139 ? 6.439 -4.453 -1.489 1.00 94.19 139 LEU A O 1
ATOM 1106 N N . CYS A 1 140 ? 6.163 -2.503 -2.560 1.00 94.44 140 CYS A N 1
ATOM 1107 C CA . CYS A 1 140 ? 5.737 -1.764 -1.373 1.00 94.44 140 CYS A CA 1
ATOM 1108 C C . CYS A 1 140 ? 4.375 -2.237 -0.861 1.00 94.44 140 CYS A C 1
ATOM 1110 O O . CYS A 1 140 ? 4.238 -2.491 0.333 1.00 94.44 140 CYS A O 1
ATOM 1112 N N . VAL A 1 141 ? 3.393 -2.442 -1.744 1.00 92.25 141 VAL A N 1
ATOM 1113 C CA . VAL A 1 141 ? 2.078 -2.983 -1.357 1.00 92.25 141 VAL A CA 1
ATOM 1114 C C . VAL A 1 141 ? 2.226 -4.375 -0.745 1.00 92.25 141 VAL A C 1
ATOM 1116 O O . VAL A 1 141 ? 1.665 -4.641 0.314 1.00 92.25 141 VAL A O 1
ATOM 1119 N N . GLN A 1 142 ? 3.045 -5.244 -1.344 1.00 92.56 142 GLN A N 1
ATOM 1120 C CA . GLN A 1 142 ? 3.337 -6.558 -0.771 1.00 92.56 142 GLN A CA 1
ATOM 1121 C C . GLN A 1 142 ? 4.037 -6.451 0.586 1.00 92.56 142 GLN A C 1
ATOM 1123 O O . GLN A 1 142 ? 3.707 -7.190 1.511 1.00 92.56 142 GLN A O 1
ATOM 1128 N N . LYS A 1 143 ? 4.994 -5.533 0.748 1.00 93.38 143 LYS A N 1
ATOM 1129 C CA . LYS A 1 143 ? 5.691 -5.357 2.026 1.00 93.38 143 LYS A CA 1
ATOM 1130 C C . LYS A 1 143 ? 4.764 -4.850 3.129 1.00 93.38 143 LYS A C 1
ATOM 1132 O O . LYS A 1 143 ? 4.910 -5.271 4.274 1.00 93.38 143 LYS A O 1
ATOM 1137 N N . PHE A 1 144 ? 3.842 -3.955 2.791 1.00 90.31 144 PHE A N 1
ATOM 1138 C CA . PHE A 1 144 ? 2.919 -3.322 3.732 1.00 90.31 144 PHE A CA 1
ATOM 1139 C C . PHE A 1 144 ? 1.565 -4.035 3.820 1.00 90.31 144 PHE A C 1
ATOM 1141 O O . PHE A 1 144 ? 0.636 -3.482 4.405 1.00 90.31 144 PHE A O 1
ATOM 1148 N N . GLN A 1 145 ? 1.442 -5.247 3.265 1.00 88.62 145 GLN A N 1
ATOM 1149 C CA . GLN A 1 145 ? 0.164 -5.951 3.117 1.00 88.62 145 GLN A CA 1
ATOM 1150 C C . GLN A 1 145 ? -0.627 -6.033 4.430 1.00 88.62 145 GLN A C 1
ATOM 1152 O O . GLN A 1 145 ? -1.804 -5.691 4.443 1.00 88.62 145 GLN A O 1
ATOM 1157 N N . ASP A 1 146 ? 0.024 -6.344 5.553 1.00 83.06 146 ASP A N 1
ATOM 1158 C CA . ASP A 1 146 ? -0.630 -6.460 6.866 1.00 83.06 146 ASP A CA 1
ATOM 1159 C C . ASP A 1 146 ? -1.245 -5.129 7.345 1.00 83.06 146 ASP A C 1
ATOM 1161 O O . ASP A 1 146 ? -2.244 -5.097 8.070 1.00 83.06 146 ASP A O 1
ATOM 1165 N N . ASP A 1 147 ? -0.661 -4.003 6.926 1.00 83.50 147 ASP A N 1
ATOM 1166 C CA . ASP A 1 147 ? -1.126 -2.667 7.279 1.00 83.50 147 ASP A CA 1
ATOM 1167 C C . ASP A 1 147 ? -2.212 -2.145 6.338 1.00 83.50 147 ASP A C 1
ATOM 1169 O O . ASP A 1 147 ? -3.000 -1.293 6.768 1.00 83.50 147 ASP A O 1
ATOM 1173 N N . VAL A 1 148 ? -2.248 -2.613 5.087 1.00 85.19 148 VAL A N 1
ATOM 1174 C CA . VAL A 1 148 ? -3.116 -2.075 4.024 1.00 85.19 148 VAL A CA 1
ATOM 1175 C C . VAL A 1 148 ? -4.249 -3.003 3.597 1.00 85.19 148 VAL A C 1
ATOM 1177 O O . VAL A 1 148 ? -5.193 -2.551 2.957 1.00 85.19 148 VAL A O 1
ATOM 1180 N N . PHE A 1 149 ? -4.209 -4.279 3.978 1.00 82.50 149 PHE A N 1
ATOM 1181 C CA . PHE A 1 149 ? -5.249 -5.239 3.625 1.00 82.50 149 PHE A CA 1
ATOM 1182 C C . PHE A 1 149 ? -6.622 -4.818 4.174 1.00 82.50 149 PHE A C 1
ATOM 1184 O O . PHE A 1 149 ? -6.747 -4.406 5.335 1.00 82.50 149 PHE A O 1
ATOM 1191 N N . ASN A 1 150 ? -7.654 -4.922 3.328 1.00 77.44 150 ASN A N 1
ATOM 1192 C CA . ASN A 1 150 ? -9.033 -4.484 3.591 1.00 77.44 150 ASN A CA 1
ATOM 1193 C C . ASN A 1 150 ? -9.162 -3.025 4.066 1.00 77.44 150 ASN A C 1
ATOM 1195 O O . ASN A 1 150 ? -10.055 -2.688 4.847 1.00 77.44 150 ASN A O 1
ATOM 1199 N N . LYS A 1 151 ? -8.263 -2.148 3.618 1.00 81.62 151 LYS A N 1
ATOM 1200 C CA . LYS A 1 151 ? -8.370 -0.701 3.801 1.00 81.62 151 LYS A CA 1
ATOM 1201 C C . LYS A 1 151 ? -8.266 -0.034 2.444 1.00 81.62 151 LYS A C 1
ATOM 1203 O O . LYS A 1 151 ? -7.452 -0.454 1.630 1.00 81.62 151 LYS A O 1
ATOM 1208 N N . LYS A 1 152 ? -9.022 1.046 2.254 1.00 84.94 152 LYS A N 1
ATOM 1209 C CA . LYS A 1 152 ? -8.795 1.944 1.127 1.00 84.94 152 LYS A CA 1
ATOM 1210 C C . LYS A 1 152 ? -7.473 2.677 1.344 1.00 84.94 152 LYS A C 1
ATOM 1212 O O . LYS A 1 152 ? -7.301 3.334 2.374 1.00 84.94 152 LYS A O 1
ATOM 1217 N N . VAL A 1 153 ? -6.545 2.536 0.405 1.00 88.94 153 VAL A N 1
ATOM 1218 C CA . VAL A 1 153 ? -5.197 3.114 0.496 1.00 88.94 153 VAL A CA 1
ATOM 1219 C C . VAL A 1 153 ? -4.929 4.054 -0.667 1.00 88.94 153 VAL A C 1
ATOM 1221 O O . VAL A 1 153 ? -5.277 3.772 -1.808 1.00 88.94 153 VAL A O 1
ATOM 1224 N N . LEU A 1 154 ? -4.277 5.174 -0.377 1.00 91.62 154 LEU A N 1
ATOM 1225 C CA . LEU A 1 154 ? -3.815 6.102 -1.401 1.00 91.62 154 LEU A CA 1
ATOM 1226 C C . LEU A 1 154 ? -2.353 5.807 -1.744 1.00 91.62 154 LEU A C 1
ATOM 1228 O O . LEU A 1 154 ? -1.488 5.873 -0.876 1.00 91.62 154 LEU A O 1
ATOM 1232 N N . ILE A 1 155 ? -2.063 5.483 -2.997 1.00 92.75 155 ILE A N 1
ATOM 1233 C CA . ILE A 1 155 ? -0.702 5.267 -3.489 1.00 92.75 155 ILE A CA 1
ATOM 1234 C C . ILE A 1 155 ? -0.253 6.519 -4.235 1.00 92.75 155 ILE A C 1
ATOM 1236 O O . ILE A 1 155 ? -0.874 6.924 -5.212 1.00 92.75 155 ILE A O 1
ATOM 1240 N N . ARG A 1 156 ? 0.847 7.120 -3.801 1.00 92.44 156 ARG A N 1
ATOM 1241 C CA . ARG A 1 156 ? 1.432 8.329 -4.373 1.00 92.44 156 ARG A CA 1
ATOM 1242 C C . ARG A 1 156 ? 2.745 8.006 -5.076 1.00 92.44 156 ARG A C 1
ATOM 1244 O O . ARG A 1 156 ? 3.610 7.315 -4.539 1.00 92.44 156 ARG A O 1
ATOM 1251 N N . THR A 1 157 ? 2.894 8.516 -6.290 1.00 88.62 157 THR A N 1
ATOM 1252 C CA . THR A 1 157 ? 4.095 8.339 -7.119 1.00 88.62 157 THR A CA 1
ATOM 1253 C C . THR A 1 157 ? 4.323 9.577 -7.976 1.00 88.62 157 THR A C 1
ATOM 1255 O O . THR A 1 157 ? 3.374 10.252 -8.378 1.00 88.62 157 THR A O 1
ATOM 1258 N N . ASP A 1 158 ? 5.577 9.887 -8.283 1.00 83.00 158 ASP A N 1
ATOM 1259 C CA . ASP A 1 158 ? 5.944 10.963 -9.207 1.00 83.00 158 ASP A CA 1
ATOM 1260 C C . ASP A 1 158 ? 5.803 10.558 -10.690 1.00 83.00 158 ASP A C 1
ATOM 1262 O O . ASP A 1 158 ? 5.893 11.375 -11.612 1.00 83.00 158 ASP A O 1
ATOM 1266 N N . CYS A 1 159 ? 5.504 9.284 -10.951 1.00 80.56 159 CYS A N 1
ATOM 1267 C CA . CYS A 1 159 ? 5.343 8.763 -12.291 1.00 80.56 159 CYS A CA 1
ATOM 1268 C C . CYS A 1 159 ? 3.893 8.925 -12.773 1.00 80.56 159 CYS A C 1
ATOM 1270 O O . CYS A 1 159 ? 3.037 8.077 -12.530 1.00 80.56 159 CYS A O 1
ATOM 1272 N N . LYS A 1 160 ? 3.598 9.955 -13.580 1.00 75.50 160 LYS A N 1
ATOM 1273 C CA . LYS A 1 160 ? 2.256 10.132 -14.198 1.00 75.50 160 LYS A CA 1
ATOM 1274 C C . LYS A 1 160 ? 1.777 8.905 -14.979 1.00 75.50 160 LY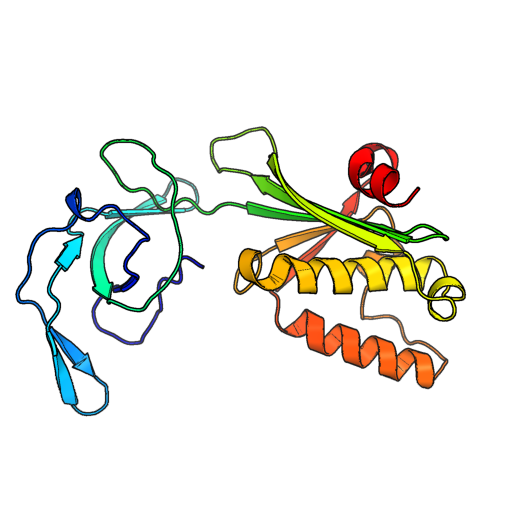S A C 1
ATOM 1276 O O . LYS A 1 160 ? 0.583 8.651 -15.100 1.00 75.50 160 LYS A O 1
ATOM 1281 N N . VAL A 1 161 ? 2.711 8.135 -15.535 1.00 69.06 161 VAL A N 1
ATOM 1282 C CA . VAL A 1 161 ? 2.417 6.929 -16.324 1.00 69.06 161 VAL A CA 1
ATOM 1283 C C . VAL A 1 161 ? 1.985 5.757 -15.430 1.00 69.06 161 VAL A C 1
ATOM 1285 O O . VAL A 1 161 ? 1.345 4.817 -15.916 1.00 69.06 161 VAL A O 1
ATOM 1288 N N . ALA A 1 162 ? 2.280 5.828 -14.129 1.00 61.38 162 ALA A N 1
ATOM 1289 C CA . ALA A 1 162 ? 1.831 4.875 -13.127 1.00 61.38 162 ALA A CA 1
ATOM 1290 C C . ALA A 1 162 ? 0.355 5.064 -12.726 1.00 61.38 162 ALA A C 1
ATOM 1292 O O . ALA A 1 162 ? -0.259 4.126 -12.240 1.00 61.38 162 ALA A O 1
ATOM 1293 N N . LEU A 1 163 ? -0.295 6.184 -13.062 1.00 65.81 163 LEU A N 1
ATOM 1294 C CA . LEU A 1 163 ? -1.761 6.294 -12.932 1.00 65.81 163 LEU A CA 1
ATOM 1295 C C . LEU A 1 163 ? -2.498 5.218 -13.751 1.00 65.81 163 LEU A C 1
ATOM 1297 O O . LEU A 1 163 ? -3.579 4.772 -13.393 1.00 65.81 163 LEU A O 1
ATOM 1301 N N . ASN A 1 164 ? -1.862 4.738 -14.824 1.00 65.44 164 ASN A N 1
ATOM 1302 C CA . ASN A 1 164 ? -2.330 3.622 -15.641 1.00 65.44 164 ASN A CA 1
ATOM 1303 C C . ASN A 1 164 ? -1.587 2.319 -15.293 1.00 65.44 164 ASN A C 1
ATOM 1305 O O . ASN A 1 164 ? -1.249 1.564 -16.208 1.00 65.44 164 ASN A O 1
ATOM 1309 N N . VAL A 1 165 ? -1.250 2.085 -14.010 1.00 59.72 165 VAL A N 1
ATOM 1310 C CA . VAL A 1 165 ? -0.360 1.005 -13.505 1.00 59.72 165 VAL A CA 1
ATOM 1311 C C . VAL A 1 165 ? -0.678 -0.372 -14.097 1.00 59.72 165 VAL A C 1
ATOM 1313 O O . VAL A 1 165 ? 0.235 -1.184 -14.233 1.00 59.72 165 VAL A O 1
ATOM 1316 N N . LEU A 1 166 ? -1.909 -0.587 -14.579 1.00 59.34 166 LEU A N 1
ATOM 1317 C CA . LEU A 1 166 ? -2.385 -1.862 -15.105 1.00 59.34 166 LEU A CA 1
ATOM 1318 C C . LEU A 1 166 ? -3.096 -1.810 -16.469 1.00 59.34 166 LEU A C 1
ATOM 1320 O O . LEU A 1 166 ? -3.473 -2.859 -16.961 1.00 59.34 166 LEU A O 1
ATOM 1324 N N . THR A 1 167 ? -3.307 -0.667 -17.120 1.00 51.84 167 THR A N 1
ATOM 1325 C CA . THR A 1 167 ? -4.306 -0.607 -18.217 1.00 51.84 167 THR A CA 1
ATOM 1326 C C . THR A 1 167 ? -3.740 -0.463 -19.627 1.00 51.84 167 THR A C 1
ATOM 1328 O O . THR A 1 167 ? -4.492 -0.581 -20.591 1.00 51.84 167 THR A O 1
ATOM 1331 N N . LYS A 1 168 ? -2.432 -0.230 -19.800 1.00 53.12 168 LYS A N 1
ATOM 1332 C CA . LYS A 1 168 ? -1.858 -0.065 -21.147 1.00 53.12 168 LYS A CA 1
ATOM 1333 C C . LYS A 1 168 ? -1.377 -1.385 -21.742 1.00 53.12 168 LYS A C 1
ATOM 1335 O O . LYS A 1 168 ? -0.506 -2.047 -21.183 1.00 53.12 168 LYS A O 1
ATOM 1340 N N . ASP A 1 169 ? -1.924 -1.692 -22.915 1.00 46.66 169 ASP A N 1
ATOM 1341 C CA . ASP A 1 169 ? -1.585 -2.828 -23.765 1.00 46.66 169 ASP A CA 1
ATOM 1342 C C . ASP A 1 169 ? -0.078 -2.845 -24.063 1.00 46.66 169 ASP A C 1
ATOM 1344 O O . ASP A 1 169 ? 0.469 -1.948 -24.711 1.00 46.66 169 ASP A O 1
ATOM 1348 N N . VAL A 1 170 ? 0.630 -3.843 -23.537 1.00 54.97 170 VAL A N 1
ATOM 1349 C CA . VAL A 1 170 ? 2.071 -3.978 -23.763 1.00 54.97 170 VAL A CA 1
ATOM 1350 C C . VAL A 1 170 ? 2.302 -4.909 -24.935 1.00 54.97 170 VAL A C 1
ATOM 1352 O O . VAL A 1 170 ? 2.052 -6.095 -24.820 1.00 54.97 170 VAL A O 1
ATOM 1355 N N . GLN A 1 171 ? 2.834 -4.406 -26.047 1.00 49.50 171 GLN A N 1
ATOM 1356 C CA . GLN A 1 171 ? 3.048 -5.177 -27.286 1.00 49.50 171 GLN A CA 1
ATOM 1357 C C . GLN A 1 171 ? 3.850 -6.488 -27.095 1.00 49.50 171 GLN A C 1
ATOM 1359 O O . GLN A 1 171 ? 3.716 -7.425 -27.874 1.00 49.50 171 GLN A O 1
ATOM 1364 N N . ASN A 1 172 ? 4.664 -6.590 -26.038 1.00 57.62 172 ASN A N 1
ATOM 1365 C CA . ASN A 1 172 ? 5.494 -7.758 -25.742 1.00 57.62 172 ASN A CA 1
ATOM 1366 C C . ASN A 1 172 ? 4.799 -8.756 -24.787 1.00 57.62 172 ASN A C 1
ATOM 1368 O O . ASN A 1 172 ? 4.559 -8.434 -23.621 1.00 57.62 172 ASN A O 1
ATOM 1372 N N . LEU A 1 173 ? 4.583 -9.992 -25.256 1.00 55.78 173 LEU A N 1
ATOM 1373 C CA . LEU A 1 173 ? 3.950 -11.107 -24.528 1.00 55.78 173 LEU A CA 1
ATOM 1374 C C . LEU A 1 173 ? 4.581 -11.407 -23.155 1.00 55.78 173 LEU A C 1
ATOM 1376 O O . LEU A 1 173 ? 3.862 -11.589 -22.174 1.00 55.78 173 LEU A O 1
ATOM 1380 N N . VAL A 1 174 ? 5.913 -11.396 -23.035 1.00 57.97 174 VAL A N 1
ATOM 1381 C CA . VAL A 1 174 ? 6.603 -11.663 -21.755 1.00 57.97 174 VAL A CA 1
ATOM 1382 C C . VAL A 1 174 ? 6.320 -10.550 -20.747 1.00 57.97 174 VAL A C 1
ATOM 1384 O O . VAL A 1 174 ? 6.125 -10.792 -19.555 1.00 57.97 174 VAL A O 1
ATOM 1387 N N . SER A 1 175 ? 6.245 -9.310 -21.229 1.00 62.75 175 SER A N 1
ATOM 1388 C CA . SER A 1 175 ? 5.866 -8.179 -20.384 1.00 62.75 175 SER A CA 1
ATOM 1389 C C . SER A 1 175 ? 4.375 -8.195 -20.041 1.00 62.75 175 SER A C 1
ATOM 1391 O O . SER A 1 175 ? 4.040 -7.804 -18.926 1.00 62.75 175 SER A O 1
ATOM 1393 N N . LYS A 1 176 ? 3.502 -8.724 -20.916 1.00 68.88 176 LYS A N 1
ATOM 1394 C CA . LYS A 1 176 ? 2.084 -8.968 -20.593 1.00 68.88 176 LYS A CA 1
ATOM 1395 C C . LYS A 1 176 ? 1.928 -9.953 -19.431 1.00 68.88 176 LYS A C 1
ATOM 1397 O O . LYS A 1 176 ? 1.194 -9.651 -18.499 1.00 68.88 176 LYS A O 1
ATOM 1402 N N . HIS A 1 177 ? 2.660 -11.070 -19.420 1.00 74.69 177 HIS A N 1
ATOM 1403 C CA . HIS A 1 177 ? 2.571 -12.052 -18.327 1.00 74.69 177 HIS A CA 1
ATOM 1404 C C . HIS A 1 177 ? 3.041 -11.499 -16.974 1.00 74.69 177 HIS A C 1
ATOM 1406 O O . HIS A 1 177 ? 2.382 -11.711 -15.956 1.00 74.69 177 HIS A O 1
ATOM 1412 N N . ILE A 1 178 ? 4.161 -10.768 -16.949 1.00 78.62 178 ILE A N 1
ATOM 1413 C CA . ILE A 1 178 ? 4.668 -10.150 -15.713 1.00 78.62 178 ILE A CA 1
ATOM 1414 C C . ILE A 1 178 ? 3.667 -9.118 -15.179 1.00 78.62 178 ILE A C 1
ATOM 1416 O O . ILE A 1 178 ? 3.371 -9.111 -13.986 1.00 78.62 178 ILE A O 1
ATOM 1420 N N . LEU A 1 179 ? 3.112 -8.284 -16.061 1.00 77.88 179 LEU A N 1
ATOM 1421 C CA . LEU A 1 179 ? 2.112 -7.290 -15.679 1.00 77.88 179 LEU A CA 1
ATOM 1422 C C . LEU A 1 179 ? 0.813 -7.936 -15.201 1.00 77.88 179 LEU A C 1
ATOM 1424 O O . LEU A 1 179 ? 0.285 -7.500 -14.188 1.00 77.88 179 LEU A O 1
ATOM 1428 N N . ALA A 1 180 ? 0.348 -9.005 -15.848 1.00 80.88 180 ALA A N 1
ATOM 1429 C CA . ALA A 1 180 ? -0.826 -9.757 -15.407 1.00 80.88 180 ALA A CA 1
ATOM 1430 C C . ALA A 1 180 ? -0.639 -10.345 -14.000 1.00 80.88 180 ALA A C 1
ATOM 1432 O O . ALA A 1 180 ? -1.544 -10.294 -13.169 1.00 80.88 180 ALA A O 1
ATOM 1433 N N . ARG A 1 181 ? 0.563 -10.842 -13.682 1.00 85.69 181 ARG A N 1
ATOM 1434 C CA . ARG A 1 181 ? 0.877 -11.304 -12.324 1.00 85.69 181 ARG A CA 1
ATOM 1435 C C . ARG A 1 181 ? 0.835 -10.157 -11.312 1.00 85.69 181 ARG A C 1
ATOM 1437 O O . ARG A 1 181 ? 0.319 -10.341 -10.215 1.00 85.69 181 ARG A O 1
ATOM 1444 N N . TRP A 1 182 ? 1.368 -8.988 -11.656 1.00 88.19 182 TRP A N 1
ATOM 1445 C CA . TRP A 1 182 ? 1.309 -7.810 -10.785 1.00 88.19 182 TRP A CA 1
ATOM 1446 C C . TRP A 1 182 ? -0.124 -7.301 -10.598 1.00 88.19 182 TRP A C 1
ATOM 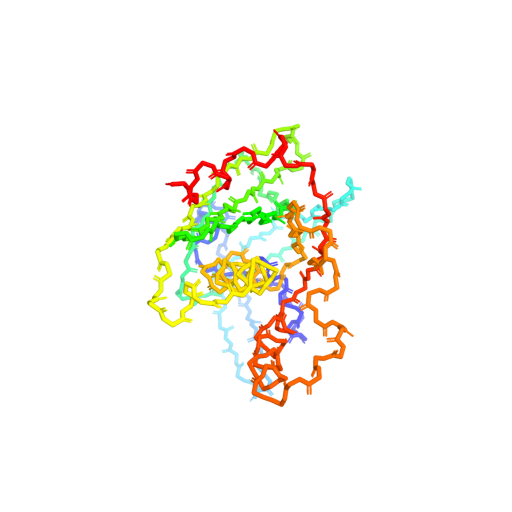1448 O O . TRP A 1 182 ? -0.499 -6.974 -9.479 1.00 88.19 182 TRP A O 1
ATOM 1458 N N . GLN A 1 183 ? -0.941 -7.314 -11.653 1.00 83.19 183 GLN A N 1
ATOM 1459 C CA . GLN A 1 183 ? -2.376 -7.018 -11.590 1.00 83.19 183 GLN A CA 1
ATOM 1460 C C . GLN A 1 183 ? -3.105 -7.938 -10.624 1.00 83.19 183 GLN A C 1
ATOM 1462 O O . GLN A 1 183 ? -3.810 -7.448 -9.752 1.00 83.19 183 GLN A O 1
ATOM 1467 N N . ALA A 1 184 ? -2.900 -9.250 -10.748 1.00 83.44 184 ALA A N 1
ATOM 1468 C CA . ALA A 1 184 ? -3.538 -10.231 -9.878 1.00 83.44 184 ALA A CA 1
ATOM 1469 C C . ALA A 1 184 ? -3.111 -10.081 -8.406 1.00 83.44 184 ALA A C 1
ATOM 1471 O O . ALA A 1 184 ? -3.896 -10.335 -7.501 1.00 83.44 184 ALA A O 1
ATOM 1472 N N . LEU A 1 185 ? -1.870 -9.654 -8.150 1.00 86.94 185 LEU A N 1
ATOM 1473 C CA . LEU A 1 185 ? -1.417 -9.351 -6.790 1.00 86.94 185 LEU A CA 1
ATOM 1474 C C . LEU A 1 185 ? -2.086 -8.088 -6.241 1.00 86.94 185 LEU A C 1
ATOM 1476 O O . LEU A 1 185 ? -2.514 -8.069 -5.091 1.00 86.94 185 LEU A O 1
ATOM 1480 N N . LEU A 1 186 ? -2.175 -7.041 -7.060 1.00 86.19 186 LEU A N 1
ATOM 1481 C CA . LEU A 1 186 ? -2.766 -5.767 -6.667 1.00 86.19 186 LEU A CA 1
ATOM 1482 C C . LEU A 1 186 ? -4.296 -5.835 -6.560 1.00 86.19 186 LEU A C 1
ATOM 1484 O O . LEU A 1 186 ? -4.860 -5.112 -5.750 1.00 86.19 186 LEU A O 1
ATOM 1488 N N . SER A 1 187 ? -4.972 -6.728 -7.292 1.00 85.56 187 SER A N 1
ATOM 1489 C CA . SER A 1 187 ? -6.438 -6.860 -7.256 1.00 85.56 187 SER A CA 1
ATOM 1490 C C . SER A 1 187 ? -6.995 -7.291 -5.899 1.00 85.56 187 SER A C 1
ATOM 1492 O O . SER A 1 187 ? -8.192 -7.167 -5.666 1.00 85.56 187 SER A O 1
ATOM 1494 N N . CYS A 1 188 ? -6.145 -7.797 -5.004 1.00 85.38 188 CYS A N 1
ATOM 1495 C CA . CYS A 1 188 ? -6.522 -8.126 -3.631 1.00 85.38 188 CYS A CA 1
ATOM 1496 C C . CYS A 1 188 ? -6.636 -6.893 -2.716 1.00 85.38 188 CYS A C 1
ATOM 1498 O O . CYS A 1 188 ? -7.011 -7.042 -1.555 1.00 85.38 188 CYS A O 1
ATOM 1500 N N . PHE A 1 189 ? -6.278 -5.699 -3.196 1.00 85.12 189 PHE A N 1
ATOM 1501 C CA . PHE A 1 189 ? -6.217 -4.472 -2.405 1.00 85.12 189 PHE A CA 1
ATOM 1502 C C . PHE A 1 189 ? -7.136 -3.394 -2.986 1.00 85.12 189 PHE A C 1
ATOM 1504 O O . PHE A 1 189 ? -7.254 -3.255 -4.201 1.00 85.12 189 PHE A O 1
ATOM 1511 N N . ASP A 1 190 ? -7.746 -2.601 -2.104 1.00 86.62 190 ASP A N 1
ATOM 1512 C CA . ASP A 1 190 ? -8.533 -1.421 -2.470 1.00 86.62 190 ASP A CA 1
ATOM 1513 C C . ASP A 1 190 ? -7.634 -0.181 -2.416 1.00 86.62 190 ASP A C 1
ATOM 1515 O O . ASP A 1 190 ? -7.232 0.267 -1.338 1.00 86.62 190 ASP A O 1
ATOM 1519 N N . PHE A 1 191 ? -7.253 0.348 -3.579 1.00 90.00 191 PHE A N 1
ATOM 1520 C CA . PHE A 1 191 ? -6.366 1.502 -3.650 1.00 90.00 191 PHE A CA 1
ATOM 1521 C C . PHE A 1 191 ? -6.701 2.460 -4.788 1.00 90.00 191 PHE A C 1
ATOM 1523 O O . PHE A 1 191 ? -7.195 2.078 -5.847 1.00 90.00 191 PHE A O 1
ATOM 1530 N N . GLU A 1 192 ? -6.338 3.719 -4.576 1.00 89.50 192 GLU A N 1
ATOM 1531 C CA . GLU A 1 192 ? -6.319 4.762 -5.598 1.00 89.50 192 GLU A CA 1
ATOM 1532 C C . GLU A 1 192 ? -4.877 5.210 -5.823 1.00 89.50 192 GLU A C 1
ATOM 1534 O O . GLU A 1 192 ? -4.079 5.226 -4.887 1.00 89.50 192 GLU A O 1
ATOM 1539 N N . ILE A 1 193 ? -4.528 5.562 -7.061 1.00 87.88 193 ILE A N 1
ATOM 1540 C CA . ILE A 1 193 ? -3.204 6.101 -7.382 1.00 87.88 193 ILE A CA 1
ATOM 1541 C C . ILE A 1 193 ? -3.337 7.596 -7.642 1.00 87.88 193 ILE A C 1
ATOM 1543 O O . ILE A 1 193 ? -4.127 8.019 -8.483 1.00 87.88 193 ILE A O 1
ATOM 1547 N N . GLU A 1 194 ? -2.513 8.381 -6.962 1.00 89.12 194 GLU A N 1
ATOM 1548 C CA . GLU A 1 194 ? -2.368 9.815 -7.154 1.00 89.12 194 GLU A CA 1
ATOM 1549 C C . GLU A 1 194 ? -0.945 10.137 -7.621 1.00 89.12 194 GLU A C 1
ATOM 1551 O O . GLU A 1 194 ? 0.043 9.550 -7.176 1.00 89.12 194 GLU A O 1
ATOM 1556 N N . HIS A 1 195 ? -0.835 11.098 -8.536 1.00 87.44 195 HIS A N 1
ATOM 1557 C CA . HIS A 1 195 ? 0.460 11.628 -8.930 1.00 87.44 195 HIS A CA 1
ATOM 1558 C C . HIS A 1 195 ? 0.849 12.812 -8.042 1.00 87.44 195 HIS A C 1
ATOM 1560 O O . HIS A 1 195 ? 0.157 13.834 -8.037 1.00 87.44 195 HIS A O 1
ATOM 1566 N N . ILE A 1 196 ? 2.019 12.732 -7.413 1.00 86.19 196 ILE A N 1
ATOM 1567 C CA . ILE A 1 196 ? 2.629 13.840 -6.668 1.00 86.19 196 ILE A CA 1
ATOM 1568 C C . ILE A 1 196 ? 3.797 14.441 -7.449 1.00 86.19 196 ILE A C 1
ATOM 1570 O O . ILE A 1 196 ? 4.401 13.789 -8.293 1.00 86.19 196 ILE A O 1
ATOM 1574 N N . LYS A 1 197 ? 4.120 15.719 -7.233 1.00 82.81 197 LYS A N 1
ATOM 1575 C CA . LYS A 1 197 ? 5.291 16.314 -7.900 1.00 82.81 197 LYS A CA 1
ATOM 1576 C C . LYS A 1 197 ? 6.552 15.700 -7.290 1.00 82.81 197 LYS A C 1
ATOM 1578 O O . LYS A 1 197 ? 6.623 15.590 -6.075 1.00 82.81 197 LYS A O 1
ATOM 1583 N N . GLY A 1 198 ? 7.573 15.404 -8.096 1.00 75.44 198 GLY A N 1
ATOM 1584 C CA . GLY A 1 198 ? 8.818 14.792 -7.595 1.00 75.44 198 GLY A CA 1
ATOM 1585 C C . GLY A 1 198 ? 9.478 15.564 -6.443 1.00 75.44 198 GLY A C 1
ATOM 1586 O O . GLY A 1 198 ? 9.968 14.967 -5.496 1.00 75.44 198 GLY A O 1
ATOM 1587 N N . LYS A 1 199 ? 9.379 16.901 -6.439 1.00 73.12 199 LYS A N 1
ATOM 1588 C CA . LYS A 1 199 ? 9.852 17.750 -5.327 1.00 73.12 199 LYS A CA 1
ATOM 1589 C C . LYS A 1 199 ? 9.161 17.480 -3.980 1.00 73.12 199 LYS A C 1
ATOM 1591 O O . LYS A 1 199 ? 9.739 17.760 -2.938 1.00 73.12 199 LYS A O 1
ATOM 1596 N N . ASP A 1 200 ? 7.931 16.976 -4.022 1.00 76.00 200 ASP A N 1
ATOM 1597 C CA . ASP A 1 200 ? 7.111 16.645 -2.860 1.00 76.00 200 ASP A CA 1
ATOM 1598 C C . ASP A 1 200 ? 7.271 15.146 -2.494 1.00 76.00 200 ASP A C 1
ATOM 1600 O O . ASP A 1 200 ? 6.814 14.726 -1.439 1.00 76.00 200 ASP A O 1
ATOM 1604 N N . ASN A 1 201 ? 7.982 14.354 -3.319 1.00 78.75 201 ASN A N 1
ATOM 1605 C CA . ASN A 1 201 ? 8.298 12.929 -3.122 1.00 78.75 201 ASN A CA 1
ATOM 1606 C C . ASN A 1 201 ? 9.704 12.708 -2.521 1.00 78.75 201 ASN A C 1
ATOM 1608 O O . ASN A 1 201 ? 10.411 11.763 -2.866 1.00 78.75 201 ASN A O 1
ATOM 1612 N N . PHE A 1 202 ? 10.148 13.619 -1.651 1.00 75.00 202 PHE A N 1
ATOM 1613 C CA . PHE A 1 202 ? 11.547 13.693 -1.210 1.00 75.00 202 PHE A CA 1
ATOM 1614 C C . PHE A 1 202 ? 12.043 12.425 -0.501 1.00 75.00 202 PHE A C 1
ATOM 1616 O O . PHE A 1 202 ? 13.178 12.000 -0.708 1.00 75.00 202 PHE A O 1
ATOM 1623 N N . LEU A 1 203 ? 11.213 11.830 0.361 1.00 73.50 203 LEU A N 1
ATOM 1624 C CA . LEU A 1 203 ? 11.627 10.686 1.172 1.00 73.50 203 LEU A CA 1
ATOM 1625 C C . LEU A 1 203 ? 11.831 9.426 0.316 1.00 73.50 203 LEU A C 1
ATOM 1627 O O . LEU A 1 203 ? 12.919 8.862 0.393 1.00 73.50 203 LEU A O 1
ATOM 1631 N N . PRO A 1 204 ? 10.873 8.986 -0.524 1.00 64.69 204 PRO A N 1
ATOM 1632 C CA . PRO A 1 204 ? 11.125 7.886 -1.452 1.00 64.69 204 PRO A CA 1
ATOM 1633 C C . PRO A 1 204 ? 12.296 8.130 -2.406 1.00 64.69 204 PRO A C 1
ATOM 1635 O O . PRO A 1 204 ? 13.109 7.224 -2.562 1.00 64.69 204 PRO A O 1
ATOM 1638 N N . ASP A 1 205 ? 12.444 9.336 -2.964 1.00 72.56 205 ASP A N 1
ATOM 1639 C CA . ASP A 1 205 ? 13.578 9.682 -3.836 1.00 72.56 205 ASP A CA 1
ATOM 1640 C C . ASP A 1 205 ? 14.914 9.480 -3.108 1.00 72.56 205 ASP A C 1
ATOM 1642 O O . ASP A 1 205 ? 15.788 8.767 -3.601 1.00 72.56 205 ASP A O 1
ATOM 1646 N N . PHE A 1 206 ? 15.042 9.978 -1.872 1.00 77.88 206 PHE A N 1
ATOM 1647 C CA . PHE A 1 206 ? 16.229 9.746 -1.044 1.00 77.88 206 PHE A CA 1
ATOM 1648 C C . PHE A 1 206 ? 16.532 8.253 -0.825 1.00 77.88 206 PHE A C 1
ATOM 1650 O O . PHE A 1 206 ? 17.694 7.862 -0.848 1.00 77.88 206 PHE A O 1
ATOM 1657 N N . LEU A 1 207 ? 15.511 7.408 -0.644 1.00 67.69 207 LEU A N 1
ATOM 1658 C CA . LEU A 1 207 ? 15.688 5.964 -0.416 1.00 67.69 207 LEU A CA 1
ATOM 1659 C C . LEU A 1 207 ? 16.111 5.190 -1.670 1.00 67.69 207 LEU A C 1
ATOM 1661 O O . LEU A 1 207 ? 16.547 4.045 -1.557 1.00 67.69 207 LEU A O 1
ATOM 1665 N N . THR A 1 208 ? 15.933 5.773 -2.855 1.00 69.56 208 THR A N 1
ATOM 1666 C CA . THR A 1 208 ? 16.270 5.127 -4.130 1.00 69.56 208 THR A CA 1
ATOM 1667 C C . THR A 1 208 ? 17.672 5.461 -4.630 1.00 69.56 208 THR A C 1
ATOM 1669 O O . THR A 1 208 ? 18.128 4.824 -5.584 1.00 69.56 208 THR A O 1
ATOM 1672 N N . ARG A 1 209 ? 18.334 6.458 -4.038 1.00 71.19 209 ARG A N 1
ATOM 1673 C CA . ARG A 1 209 ? 19.638 6.972 -4.474 1.00 71.19 209 ARG A CA 1
ATOM 1674 C C . ARG A 1 209 ? 20.812 6.185 -3.905 1.00 71.19 209 ARG A C 1
ATOM 1676 O O . ARG A 1 209 ? 20.736 5.745 -2.738 1.00 71.19 209 ARG A O 1
#

Radius of gyration: 21.36 Å; Cα contacts (8 Å, |Δi|>4): 364; chains: 1; bounding box: 47×44×60 Å

Organism: Mucuna pruriens (NCBI:txid157652)

Secondary structure (DSSP, 8-state):
-------S-SS-EEETTSS-GGG-EE---EEEPTTSPEEEP-EEEEEEEEEETTEEEEEEEEEE----------SSS-EE---EEEEEEEE-SSEEEEEEEEE-TT-SS-EEEEEEEEEPPHHHHTS-HHHHHHHHHHHHHHHTHHHHTTS-EEEEES-GGGGGTTTS--S-HHHHHHHHHHHHHHTTS-EEEEE--GGG-HHHHHHH-

Nearest PDB structures (foldseek):
  8r0s-assembly1_A  TM=8.125E-01  e=2.342E-10  Cauliflower mosaic virus
  4mh8-assembly1_A  TM=7.797E-01  e=2.761E-05  Moloney murine leukemia virus isolate Shinnick
  4hkq-assembly1_A  TM=8.378E-01  e=9.563E-05  Xenotropic MuLV-related virus VP62
  8wut-assembly1_E  TM=8.270E-01  e=1.388E-04  Moloney murine leukemia virus
  5hex-assembly1_A  TM=4.790E-01  e=5.094E-03  Homo sapiens

Foldseek 3Di:
DCPQPVVVWPAGADEPAADPQVQWDADQDWTADPVRDTDGFGTKRQFAWEDDPNDIDTGMYTYDYDDDDHDDDDDPYDYDFDKAWEKEWAADLFWIKIWIWIDTPPDPDIDTDDIDMDTDDPVRSPDDRLVRRLVRVLVRCVVCVVVFQPHEYEYEYQDPVCQPSQPDDDPDPVVNVVSVVSVVSCVRGHYHYDYDHVVVSVPRVVRND

Solvent-accessible surface area (backbone atoms only — not comparable to full-atom values): 12188 Å² total; per-residue (Å²): 114,88,57,79,60,86,70,87,55,102,63,48,59,41,54,42,57,55,58,70,70,88,67,43,43,82,43,84,54,64,51,70,46,100,87,69,50,75,45,80,32,58,35,29,32,76,77,33,37,50,46,58,94,94,45,69,45,80,45,52,36,33,47,41,91,50,98,72,62,82,66,85,88,65,88,98,55,59,71,55,69,71,62,46,40,35,37,40,35,25,47,47,76,59,16,22,10,22,36,35,31,36,31,48,86,93,44,95,57,74,41,81,76,47,79,48,68,49,72,50,52,82,77,54,46,71,46,54,68,72,55,39,41,45,46,29,45,55,54,44,51,63,72,41,35,85,80,43,48,89,35,75,30,42,36,35,27,59,50,70,72,48,67,47,68,80,74,70,87,56,94,47,68,72,58,41,54,57,49,51,52,51,45,63,62,50,70,74,48,50,69,50,69,47,71,44,59,60,86,78,41,53,68,22,49,59,52,18,107

InterPro domains:
  IPR001995 Peptidase A2A, retrovirus, catalytic [PS50175] (1-78)
  IPR018061 Retropepsins [PF00077] (3-61)
  IPR021109 Aspartic peptidase domain superfamily [SSF50630] (3-57)
  IPR041373 Reverse transcriptase, RNase H-like domain [PF17917] (86-189)
  IPR043502 DNA/RNA polymerase superfamily [SSF56672] (84-201)
  IPR051320 Viral Replication and Ma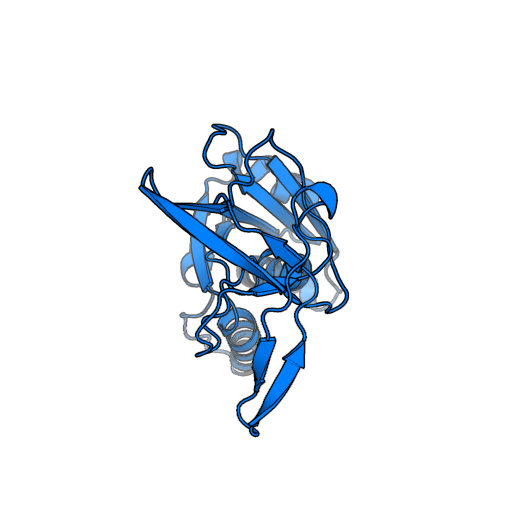turation Polyprotein [PTHR33064] (86-201)

pLDDT: mean 71.68, std 18.1, range [26.66, 94.56]

Sequence (209 aa):
MIALIDSGADINCIQEGLIPTKYYEKTLEGVTSANGSRMHIQYKLPKAKICKNQICFNTAFVLVTEKGLVTEKVGKEICFEFIERMIETDASDIGYGGILNQKLPNSLKEQVIKYHLGIWHLSQQKYSIVKKQRFSIVLCVQKFQDDVFNKKVLIRTDCKVALNVLTKDVQNLVSKHILARWQALLSCFDFEIEHIKGKDNFLPDFLTR

Mean predicted aligned error: 14.82 Å